Protein AF-A0A958XV64-F1 (afdb_monomer_lite)

Sequence (187 aa):
KWYELALGIVILLGIMLVIGHIDWSMQLGFWVGILGAFLAAIFTSLNKKIIDNKPPPPLVMSFVELSAGLAVTSLALPFVLIGAPETKIMPSGWDWLWVGTLAWVCTLLPYYLTLLAMRHITAFATNLTINLEPVYGVLLAALIFREDKDLDPGFYLGVLIILFAVFGHPLLKKYFGKNETAGNPVT

Secondary structure (DSSP, 8-state):
-HHHHHHHHHHHHHHHHHH----GGGHHHHHHHHHHHHHHHHHHHHHHHHHHHS---HHHHHHHHHHHHHHHHHHHHHHHHHH-TT---S--TTHHHHHHHIIIIIIIHHHHHHHHHTTTS-HHHHHHHHHHHHHHHHHHHHHHH--TTS--HHHHHHHHHHHHHHHHHHHHHHHHHHHHHSS----

Structure (mmCIF, N/CA/C/O backbone):
data_AF-A0A958XV64-F1
#
_entry.id   AF-A0A958XV64-F1
#
loop_
_atom_site.group_PDB
_atom_site.id
_atom_site.type_symbol
_atom_site.label_atom_id
_atom_site.label_alt_id
_atom_site.label_comp_id
_atom_site.label_asym_id
_atom_site.label_entity_id
_atom_site.label_seq_id
_atom_site.pdbx_PDB_ins_code
_atom_site.Cartn_x
_atom_site.Cartn_y
_atom_site.Cartn_z
_atom_site.occupancy
_atom_site.B_iso_or_equiv
_atom_site.auth_seq_id
_atom_site.auth_comp_id
_atom_site.auth_asym_id
_atom_site.auth_atom_id
_atom_site.pdbx_PDB_model_num
ATOM 1 N N . LYS A 1 1 ? -15.554 -19.613 8.664 1.00 66.25 1 LYS A N 1
ATOM 2 C CA . LYS A 1 1 ? -16.408 -20.810 8.411 1.00 66.25 1 LYS A CA 1
ATOM 3 C C . LYS A 1 1 ? -15.868 -21.577 7.199 1.00 66.25 1 LYS A C 1
ATOM 5 O O . LYS A 1 1 ? -15.281 -20.941 6.337 1.00 66.25 1 LYS A O 1
ATOM 10 N N . TRP A 1 2 ? -16.031 -22.906 7.105 1.00 75.00 2 TRP A N 1
ATOM 11 C CA . TRP A 1 2 ? -15.426 -23.730 6.028 1.00 75.00 2 TRP A CA 1
ATOM 12 C C . TRP A 1 2 ? -15.749 -23.243 4.601 1.00 75.00 2 TRP A C 1
ATOM 14 O O . TRP A 1 2 ? -14.889 -23.300 3.728 1.00 75.00 2 TRP A O 1
ATOM 24 N N . TYR A 1 3 ? -16.948 -22.696 4.370 1.00 76.88 3 TYR A N 1
ATOM 25 C CA . TYR A 1 3 ? -17.321 -22.150 3.060 1.00 76.88 3 TYR A CA 1
ATOM 26 C C . TYR A 1 3 ? -16.519 -20.895 2.665 1.00 76.88 3 TYR A C 1
ATOM 28 O O . TYR A 1 3 ? -16.302 -20.664 1.482 1.00 76.88 3 TYR A O 1
ATOM 36 N N . GLU A 1 4 ? -16.057 -20.093 3.630 1.00 76.00 4 GLU A N 1
ATOM 37 C CA . GLU A 1 4 ? -15.226 -18.903 3.374 1.00 76.00 4 GLU A CA 1
ATOM 38 C C . GLU A 1 4 ? -13.828 -19.330 2.918 1.00 76.00 4 GLU A C 1
ATOM 40 O O . GLU A 1 4 ? -13.271 -18.745 1.995 1.00 76.00 4 GLU A O 1
ATOM 45 N N . LEU A 1 5 ? -13.307 -20.413 3.507 1.00 79.38 5 LEU A N 1
ATOM 46 C CA . LEU A 1 5 ? -12.047 -21.028 3.095 1.00 79.38 5 LEU A CA 1
ATOM 47 C C . LEU A 1 5 ? -12.150 -21.608 1.676 1.00 79.38 5 LEU A C 1
ATOM 49 O O . LEU A 1 5 ? -11.279 -21.359 0.849 1.00 79.38 5 LEU A O 1
ATOM 53 N N . ALA A 1 6 ? -13.235 -22.331 1.374 1.00 82.69 6 ALA A N 1
ATOM 54 C CA . ALA A 1 6 ? -13.474 -22.883 0.041 1.00 82.69 6 ALA A CA 1
ATOM 55 C C . ALA A 1 6 ? -13.577 -21.783 -1.031 1.00 82.69 6 ALA A C 1
ATOM 57 O O . ALA A 1 6 ? -12.958 -21.894 -2.086 1.00 82.69 6 ALA A O 1
ATOM 58 N N . LEU A 1 7 ? -14.300 -20.694 -0.746 1.00 80.88 7 LEU A N 1
ATOM 59 C CA . LEU A 1 7 ? -14.387 -19.535 -1.640 1.00 80.88 7 LEU A CA 1
ATOM 60 C C . LEU A 1 7 ? -13.026 -18.862 -1.847 1.00 80.88 7 LEU A C 1
ATOM 62 O O . LEU A 1 7 ? -12.695 -18.518 -2.977 1.00 80.88 7 LEU A O 1
ATOM 66 N N . GLY A 1 8 ? -12.216 -18.732 -0.792 1.00 81.06 8 GLY A N 1
ATOM 67 C CA . GLY A 1 8 ? -10.851 -18.212 -0.898 1.00 81.06 8 GLY A CA 1
ATOM 68 C C . GLY A 1 8 ? -9.961 -19.048 -1.824 1.00 81.06 8 GLY A C 1
ATOM 69 O O . GLY A 1 8 ? -9.240 -18.489 -2.646 1.00 81.06 8 GLY A O 1
ATOM 70 N N . ILE A 1 9 ? -10.060 -20.381 -1.759 1.00 85.62 9 ILE A N 1
ATOM 71 C CA . ILE A 1 9 ? -9.333 -21.288 -2.665 1.00 85.62 9 ILE A CA 1
ATOM 72 C C . ILE A 1 9 ? -9.791 -21.094 -4.117 1.00 85.62 9 ILE A C 1
ATOM 74 O O . ILE A 1 9 ? -8.961 -21.018 -5.018 1.00 85.62 9 ILE A O 1
ATOM 78 N N . VAL A 1 10 ? -11.099 -20.967 -4.355 1.00 87.06 10 VAL A N 1
ATOM 79 C CA . VAL A 1 10 ? -11.643 -20.723 -5.702 1.00 87.06 10 VAL A CA 1
ATOM 80 C C . VAL A 1 10 ? -11.167 -19.380 -6.264 1.00 87.06 10 VAL A C 1
ATOM 82 O O . VAL A 1 10 ? -10.785 -19.309 -7.429 1.00 87.06 10 VAL A O 1
ATOM 85 N N . ILE A 1 11 ? -11.133 -18.328 -5.440 1.00 84.50 11 ILE A N 1
ATOM 86 C CA . ILE A 1 11 ? -10.601 -17.015 -5.837 1.00 84.50 11 ILE A CA 1
ATOM 87 C C . ILE A 1 11 ? -9.115 -17.124 -6.195 1.00 84.50 11 ILE A C 1
ATOM 89 O O . ILE A 1 11 ? -8.709 -16.603 -7.229 1.00 84.50 11 ILE A O 1
ATOM 93 N N . LEU A 1 12 ? -8.318 -17.844 -5.398 1.00 83.69 12 LEU A N 1
ATOM 94 C CA . LEU A 1 12 ? -6.903 -18.108 -5.687 1.00 83.69 12 LEU A CA 1
ATOM 95 C C . LEU A 1 12 ? -6.705 -18.803 -7.040 1.00 83.69 12 LEU A C 1
ATOM 97 O O . LEU A 1 12 ? -5.830 -18.403 -7.803 1.00 83.69 12 LEU A O 1
ATOM 101 N N . LEU A 1 13 ? -7.537 -19.797 -7.363 1.00 86.75 13 LEU A N 1
ATOM 102 C CA . LEU A 1 13 ? -7.513 -20.457 -8.673 1.00 86.75 13 LEU A CA 1
ATOM 103 C C . LEU A 1 13 ? -7.862 -19.485 -9.807 1.00 86.75 13 LEU A C 1
ATOM 105 O O . LEU A 1 13 ? -7.194 -19.481 -10.839 1.00 86.75 13 LEU A O 1
ATOM 109 N N . GLY A 1 14 ? -8.872 -18.634 -9.609 1.00 86.00 14 GLY A N 1
ATOM 110 C CA . GLY A 1 14 ? -9.233 -17.595 -10.573 1.00 86.00 14 GLY A CA 1
ATOM 111 C C . GLY A 1 14 ? -8.095 -16.599 -10.808 1.00 86.00 14 GLY A C 1
ATOM 112 O O . GLY A 1 14 ? -7.769 -16.300 -11.952 1.00 86.00 14 GLY A O 1
ATOM 113 N N . ILE A 1 15 ? -7.432 -16.147 -9.740 1.00 83.31 15 ILE A N 1
ATOM 114 C CA . ILE A 1 15 ? -6.269 -15.251 -9.816 1.00 83.31 15 ILE A CA 1
ATOM 115 C C . ILE A 1 15 ? -5.097 -15.932 -10.534 1.00 83.31 15 ILE A C 1
ATOM 117 O O . ILE A 1 15 ? -4.449 -15.299 -11.360 1.00 83.31 15 ILE A O 1
ATOM 121 N N . MET A 1 16 ? -4.842 -17.218 -10.275 1.00 82.94 16 MET A N 1
ATOM 122 C CA . MET A 1 16 ? -3.785 -17.970 -10.959 1.00 82.94 16 MET A CA 1
ATOM 123 C C . MET A 1 16 ? -4.022 -18.039 -12.474 1.00 82.94 16 MET A C 1
ATOM 125 O O . MET A 1 16 ? -3.082 -17.891 -13.245 1.00 82.94 16 MET A O 1
ATOM 129 N N . LEU A 1 17 ? -5.276 -18.195 -12.906 1.00 84.12 17 LEU A N 1
ATOM 130 C CA . LEU A 1 17 ? -5.641 -18.156 -14.325 1.00 84.12 17 LEU A CA 1
ATOM 131 C C . LEU A 1 17 ? -5.488 -16.760 -14.944 1.00 84.12 17 LEU A C 1
ATOM 133 O O . LEU A 1 17 ? -5.108 -16.657 -16.105 1.00 84.12 17 LEU A O 1
ATOM 137 N N . VAL A 1 18 ? -5.757 -15.697 -14.176 1.00 79.50 18 VAL A N 1
ATOM 138 C CA . VAL A 1 18 ? -5.576 -14.304 -14.624 1.00 79.50 18 VAL A CA 1
ATOM 139 C C . VAL A 1 18 ? -4.095 -13.938 -14.749 1.00 79.50 18 VAL A C 1
ATOM 141 O O . VAL A 1 18 ? -3.715 -13.301 -15.724 1.00 79.50 18 VAL A O 1
ATOM 144 N N . ILE A 1 19 ? -3.263 -14.329 -13.778 1.00 76.12 19 ILE A N 1
ATOM 145 C CA . ILE A 1 19 ? -1.814 -14.062 -13.789 1.00 76.12 19 ILE A CA 1
ATOM 146 C C . ILE A 1 19 ? -1.099 -14.956 -14.816 1.00 76.12 19 ILE A C 1
ATOM 148 O O . ILE A 1 19 ? -0.067 -14.574 -15.364 1.00 76.12 19 ILE A O 1
ATOM 152 N N . GLY A 1 20 ? -1.646 -16.140 -15.097 1.00 75.00 20 GLY A N 1
ATOM 153 C CA . GLY A 1 20 ? -1.080 -17.087 -16.046 1.00 75.00 20 GLY A CA 1
ATOM 154 C C . GLY A 1 20 ? 0.168 -17.779 -15.494 1.00 75.00 20 GLY A C 1
ATOM 155 O O . GLY A 1 20 ? 0.148 -18.371 -14.413 1.00 75.00 20 GLY A O 1
ATOM 156 N N . HIS A 1 21 ? 1.259 -17.749 -16.260 1.00 68.00 21 HIS A N 1
ATOM 157 C CA . HIS A 1 21 ? 2.490 -18.464 -15.927 1.00 68.00 21 HIS A CA 1
ATOM 158 C C . HIS A 1 21 ? 3.406 -17.599 -15.058 1.00 68.00 21 HIS A C 1
ATOM 160 O O . HIS A 1 21 ? 3.923 -16.578 -15.504 1.00 68.00 21 HIS A O 1
ATOM 166 N N . ILE A 1 22 ? 3.646 -18.038 -13.823 1.00 68.94 22 ILE A N 1
ATOM 167 C CA . ILE A 1 22 ? 4.671 -17.443 -12.963 1.00 68.94 22 ILE A CA 1
ATOM 168 C C . ILE A 1 22 ? 6.028 -17.959 -13.441 1.00 68.94 22 ILE A C 1
ATOM 170 O O . ILE A 1 22 ? 6.280 -19.165 -13.402 1.00 68.94 22 ILE A O 1
ATOM 174 N N . ASP A 1 23 ? 6.903 -17.054 -13.877 1.00 75.56 23 ASP A N 1
ATOM 175 C CA . ASP A 1 23 ? 8.289 -17.414 -14.155 1.00 75.56 23 ASP A CA 1
ATOM 176 C C . ASP A 1 23 ? 8.970 -17.838 -12.845 1.00 75.56 23 ASP A C 1
ATOM 178 O O . ASP A 1 23 ? 9.069 -17.074 -11.877 1.00 75.56 23 ASP A O 1
ATOM 182 N N . TRP A 1 24 ? 9.441 -19.084 -12.809 1.00 76.69 24 TRP A N 1
ATOM 183 C CA . TRP A 1 24 ? 10.127 -19.661 -11.657 1.00 76.69 24 TRP A CA 1
ATOM 184 C C . TRP A 1 24 ? 11.441 -18.944 -11.325 1.00 76.69 24 TRP A C 1
ATOM 186 O O . TRP A 1 24 ? 11.979 -19.157 -10.240 1.00 76.6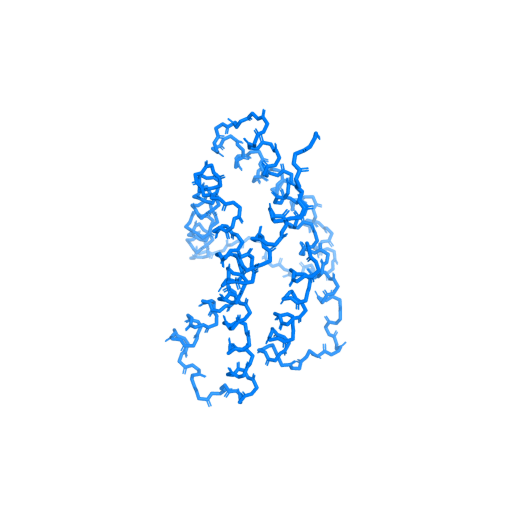9 24 TRP A O 1
ATOM 196 N N . SER A 1 25 ? 11.943 -18.070 -12.201 1.00 83.62 25 SER A N 1
ATOM 197 C CA . SER A 1 25 ? 13.058 -17.168 -11.899 1.00 83.62 25 SER A CA 1
ATOM 198 C C . SER A 1 25 ? 12.714 -16.109 -10.831 1.00 83.62 25 SER A C 1
ATOM 200 O O . SER A 1 25 ? 13.599 -15.663 -10.101 1.00 83.62 25 SER A O 1
ATOM 202 N N . MET A 1 26 ? 11.433 -15.751 -10.658 1.00 82.25 26 MET A N 1
ATOM 203 C CA . MET A 1 26 ? 10.971 -14.671 -9.766 1.00 82.25 26 MET A CA 1
ATOM 204 C C . MET A 1 26 ? 10.432 -15.158 -8.406 1.00 82.25 26 MET A C 1
ATOM 206 O O . MET A 1 26 ? 9.696 -14.438 -7.726 1.00 82.25 26 MET A O 1
ATOM 210 N N . GLN A 1 27 ? 10.812 -16.360 -7.958 1.00 84.00 27 GLN A N 1
ATOM 211 C CA . GLN A 1 27 ? 10.322 -16.973 -6.707 1.00 84.00 27 GLN A CA 1
ATOM 212 C C . GLN A 1 27 ? 10.475 -16.085 -5.463 1.00 84.00 27 GLN A C 1
ATOM 214 O O . GLN A 1 27 ? 9.619 -16.108 -4.579 1.00 84.00 27 GLN A O 1
ATOM 219 N N . LEU A 1 28 ? 11.540 -15.279 -5.385 1.00 87.94 28 LEU A N 1
ATOM 220 C CA . LEU A 1 28 ? 11.727 -14.342 -4.273 1.00 87.94 28 LEU A CA 1
ATOM 221 C C . LEU A 1 28 ? 10.597 -13.308 -4.201 1.00 87.94 28 LEU A C 1
ATOM 223 O O . LEU A 1 28 ? 10.092 -13.039 -3.114 1.00 87.94 28 LEU A O 1
ATOM 227 N N . GLY A 1 29 ? 10.152 -12.782 -5.345 1.00 87.38 29 GLY A N 1
ATOM 228 C CA . GLY A 1 29 ? 9.030 -11.845 -5.405 1.00 87.38 29 GLY A CA 1
ATOM 229 C C . GLY A 1 29 ? 7.728 -12.476 -4.912 1.00 87.38 29 GLY A C 1
ATOM 230 O O . GLY A 1 29 ? 6.985 -11.845 -4.164 1.00 87.38 29 GLY A O 1
ATOM 231 N N . PHE A 1 30 ? 7.494 -13.748 -5.246 1.00 85.19 30 PHE A N 1
ATOM 232 C CA . PHE A 1 30 ? 6.328 -14.497 -4.772 1.00 85.19 30 PHE A CA 1
ATOM 233 C C . PHE A 1 30 ? 6.305 -14.628 -3.241 1.00 85.19 30 PHE A C 1
ATOM 235 O O . PHE A 1 30 ? 5.300 -14.305 -2.606 1.00 85.19 30 PHE A O 1
ATOM 242 N N . TRP A 1 31 ? 7.423 -15.030 -2.627 1.00 88.56 31 TRP A N 1
ATOM 243 C CA . TRP A 1 31 ? 7.515 -15.151 -1.167 1.00 88.56 31 TRP A CA 1
ATOM 244 C C . TRP A 1 31 ? 7.372 -13.810 -0.449 1.00 88.56 31 TRP A C 1
ATOM 246 O O . TRP A 1 31 ? 6.665 -13.723 0.557 1.00 88.56 31 TRP A O 1
ATOM 256 N N . VAL A 1 32 ? 7.995 -12.757 -0.982 1.00 91.12 32 VAL A N 1
ATOM 257 C CA . VAL A 1 32 ? 7.844 -11.394 -0.456 1.00 91.12 32 VAL A CA 1
ATOM 258 C C . VAL A 1 32 ? 6.388 -10.930 -0.566 1.00 91.12 32 VAL A C 1
ATOM 260 O O . VAL A 1 32 ? 5.869 -10.343 0.380 1.00 91.12 32 VAL A O 1
ATOM 263 N N . GLY A 1 33 ? 5.698 -11.256 -1.662 1.00 90.00 33 GLY A N 1
ATOM 264 C CA . GLY A 1 33 ? 4.274 -10.974 -1.847 1.00 90.00 33 GLY A CA 1
ATOM 265 C C . GLY A 1 33 ? 3.383 -11.672 -0.815 1.00 90.00 33 GLY A C 1
ATOM 266 O O . GLY A 1 33 ? 2.538 -11.022 -0.201 1.00 90.00 33 GLY A O 1
ATOM 267 N N . ILE A 1 34 ? 3.607 -12.967 -0.555 1.00 89.75 34 ILE A N 1
ATOM 268 C CA . ILE A 1 34 ? 2.880 -13.713 0.491 1.00 89.75 34 ILE A CA 1
ATOM 269 C C . ILE A 1 34 ? 3.104 -13.080 1.866 1.00 89.75 34 ILE A C 1
ATOM 271 O O . ILE A 1 34 ? 2.147 -12.866 2.614 1.00 89.75 34 ILE A O 1
ATOM 275 N N . LEU A 1 35 ? 4.356 -12.760 2.201 1.00 94.25 35 LEU A N 1
ATOM 276 C CA . LEU A 1 35 ? 4.685 -12.113 3.469 1.00 94.25 35 LEU A CA 1
ATOM 277 C C . LEU A 1 35 ? 4.013 -10.736 3.583 1.00 94.25 35 LEU A C 1
ATOM 279 O O . LEU A 1 35 ? 3.468 -10.402 4.636 1.00 94.25 35 LEU A O 1
ATOM 283 N N . GLY A 1 36 ? 3.999 -9.964 2.494 1.00 93.19 36 GLY A N 1
ATOM 284 C CA . GLY A 1 36 ? 3.308 -8.680 2.403 1.00 93.19 36 GLY A CA 1
ATOM 285 C C . GLY A 1 36 ? 1.801 -8.807 2.632 1.00 93.19 36 GLY A C 1
ATOM 286 O O . GLY A 1 36 ? 1.248 -8.076 3.451 1.00 93.19 36 GLY A O 1
ATOM 287 N N . ALA A 1 37 ? 1.144 -9.777 1.990 1.00 88.00 37 ALA A N 1
ATOM 288 C CA . ALA A 1 37 ? -0.282 -10.045 2.183 1.00 88.00 37 ALA A CA 1
ATOM 289 C C . ALA A 1 37 ? -0.603 -10.454 3.631 1.00 88.00 37 ALA A C 1
ATOM 291 O O . ALA A 1 37 ? -1.591 -9.996 4.208 1.00 88.00 37 ALA A O 1
ATOM 292 N N . PHE A 1 38 ? 0.256 -11.267 4.252 1.00 90.19 38 PHE A N 1
ATOM 293 C CA . PHE A 1 38 ? 0.125 -11.650 5.658 1.00 90.19 38 PHE A CA 1
ATOM 294 C C . PHE A 1 38 ? 0.243 -10.444 6.604 1.00 90.19 38 PHE A C 1
ATOM 296 O O . PHE A 1 38 ? -0.610 -10.250 7.474 1.00 90.19 38 PHE A O 1
ATOM 303 N N . LEU A 1 39 ? 1.255 -9.593 6.405 1.00 91.50 39 LEU A N 1
ATOM 304 C CA . LEU A 1 39 ? 1.434 -8.356 7.171 1.00 91.50 39 LEU A CA 1
ATOM 305 C C . LEU A 1 39 ? 0.256 -7.391 6.975 1.00 91.50 39 LEU A C 1
ATOM 307 O O . LEU A 1 39 ? -0.241 -6.836 7.954 1.00 91.50 39 LEU A O 1
ATOM 311 N N . ALA A 1 40 ? -0.239 -7.238 5.744 1.00 86.69 40 ALA A N 1
ATOM 312 C CA . ALA A 1 40 ? -1.402 -6.409 5.430 1.00 86.69 40 ALA A CA 1
ATOM 313 C C . ALA A 1 40 ? -2.684 -6.918 6.113 1.00 86.69 40 ALA A C 1
ATOM 315 O O . ALA A 1 40 ? -3.476 -6.120 6.627 1.00 86.69 40 ALA A O 1
ATOM 316 N N . ALA A 1 41 ? -2.877 -8.240 6.182 1.00 85.25 41 ALA A N 1
ATOM 317 C CA . ALA A 1 41 ? -3.998 -8.851 6.892 1.00 85.25 41 ALA A CA 1
ATOM 318 C C . ALA A 1 41 ? -3.923 -8.600 8.408 1.00 85.25 41 ALA A C 1
ATOM 320 O O . ALA A 1 41 ? -4.924 -8.211 9.017 1.00 85.25 41 ALA A O 1
ATOM 321 N N . ILE A 1 42 ? -2.738 -8.753 9.016 1.00 88.56 42 ILE A N 1
ATOM 322 C CA . ILE A 1 42 ? -2.515 -8.412 10.431 1.00 88.56 42 ILE A CA 1
ATOM 323 C C . ILE A 1 42 ? -2.799 -6.930 10.669 1.00 88.56 42 ILE A C 1
ATOM 325 O O . ILE A 1 42 ? -3.560 -6.595 11.576 1.00 88.56 42 ILE A O 1
ATOM 329 N N . PHE A 1 43 ? -2.225 -6.053 9.847 1.00 87.12 43 PHE A N 1
ATOM 330 C CA . PHE A 1 43 ? -2.398 -4.608 9.944 1.00 87.12 43 PHE A CA 1
ATOM 331 C C . PHE A 1 43 ? -3.878 -4.214 9.900 1.00 87.12 43 PHE A C 1
ATOM 333 O O . PHE A 1 43 ? -4.379 -3.564 10.814 1.00 87.12 43 PHE A O 1
ATOM 340 N N . THR A 1 44 ? -4.617 -4.714 8.910 1.00 82.50 44 THR A N 1
ATOM 341 C CA . THR A 1 44 ? -6.058 -4.456 8.775 1.00 82.50 44 THR A CA 1
ATOM 342 C C . THR A 1 44 ? -6.844 -4.975 9.984 1.00 82.50 44 THR A C 1
ATOM 344 O O . THR A 1 44 ? -7.728 -4.284 10.496 1.00 82.50 44 THR A O 1
ATOM 347 N N . SER A 1 45 ? -6.508 -6.167 10.489 1.00 82.12 45 SER A N 1
ATOM 348 C CA . SER A 1 45 ? -7.156 -6.742 11.674 1.00 82.12 45 SER A CA 1
ATOM 349 C C . SER A 1 45 ? -6.889 -5.927 12.943 1.00 82.12 45 SER A C 1
ATOM 351 O O . SER A 1 45 ? -7.795 -5.761 13.764 1.00 82.12 45 SER A O 1
ATOM 353 N N . LEU A 1 46 ? -5.663 -5.433 13.131 1.00 85.94 46 LEU A N 1
ATOM 354 C CA . LEU A 1 46 ? -5.300 -4.588 14.268 1.00 85.94 46 LEU A CA 1
ATOM 355 C C . LEU A 1 46 ? -5.996 -3.229 14.177 1.00 85.94 46 LEU A C 1
ATOM 357 O O . LEU A 1 46 ? -6.601 -2.795 15.158 1.00 85.94 46 LEU A O 1
ATOM 361 N N . ASN A 1 47 ? -6.008 -2.617 12.993 1.00 84.69 47 ASN A N 1
ATOM 362 C CA . ASN A 1 47 ? -6.698 -1.355 12.746 1.00 84.69 47 ASN A CA 1
ATOM 363 C C . ASN A 1 47 ? -8.184 -1.470 13.062 1.00 84.69 47 ASN A C 1
ATOM 365 O O . ASN A 1 47 ? -8.729 -0.645 13.798 1.00 84.69 47 ASN A O 1
ATOM 369 N N . LYS A 1 48 ? -8.830 -2.546 12.601 1.00 79.88 48 LYS A N 1
ATOM 370 C CA . LYS A 1 48 ? -10.239 -2.795 12.905 1.00 79.88 48 LYS A CA 1
ATOM 371 C C . LYS A 1 48 ? -10.482 -2.937 14.411 1.00 79.88 48 LYS A C 1
ATOM 373 O O . LYS A 1 48 ? -11.397 -2.312 14.939 1.00 79.88 48 LYS A O 1
ATOM 378 N N . LYS A 1 49 ? -9.619 -3.669 15.128 1.00 83.12 49 LYS A N 1
ATOM 379 C CA . LYS A 1 49 ? -9.703 -3.825 16.591 1.00 83.12 49 LYS A CA 1
ATOM 380 C C . LYS A 1 49 ? -9.560 -2.494 17.341 1.00 83.12 49 LYS A C 1
ATOM 382 O O . LYS A 1 49 ? -10.246 -2.299 18.345 1.00 83.12 49 LYS A O 1
ATOM 387 N N . ILE A 1 50 ? -8.676 -1.600 16.891 1.00 83.50 50 ILE A N 1
ATOM 388 C CA . ILE A 1 50 ? -8.494 -0.267 17.489 1.00 83.50 50 ILE A CA 1
ATOM 389 C C . ILE A 1 50 ? -9.735 0.599 17.237 1.00 83.50 50 ILE A C 1
ATOM 391 O O . ILE A 1 50 ? -10.246 1.219 18.171 1.00 83.50 50 ILE A O 1
ATOM 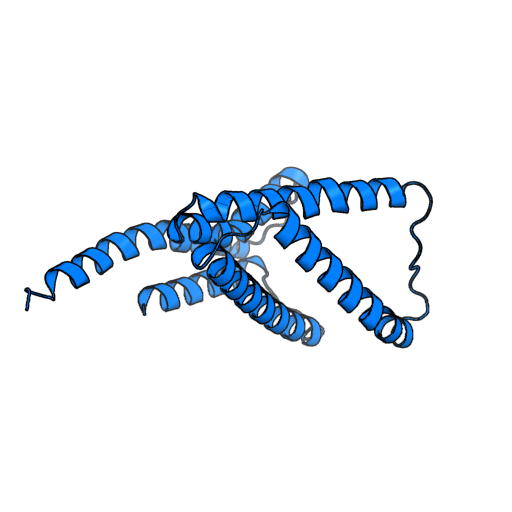395 N N . ILE A 1 51 ? -10.256 0.592 16.005 1.00 82.44 51 ILE A N 1
ATOM 396 C CA . ILE A 1 51 ? -11.472 1.326 15.630 1.00 82.44 51 ILE A CA 1
ATOM 397 C C . ILE A 1 51 ? -12.674 0.867 16.470 1.00 82.44 51 ILE A C 1
ATOM 399 O O . ILE A 1 51 ? -13.429 1.711 16.946 1.00 82.44 51 ILE A O 1
ATOM 403 N N . ASP A 1 52 ? -12.830 -0.439 16.698 1.00 80.38 52 ASP A N 1
ATOM 404 C CA . ASP A 1 52 ? -13.995 -0.990 17.401 1.00 80.38 52 ASP A CA 1
ATOM 405 C C . ASP A 1 52 ? -13.931 -0.802 18.935 1.00 80.38 52 ASP A C 1
ATOM 407 O O . ASP A 1 52 ? -14.971 -0.636 19.569 1.00 80.38 52 ASP A O 1
ATOM 411 N N . ASN A 1 53 ? -12.739 -0.795 19.554 1.00 77.69 53 ASN A N 1
ATOM 412 C CA . ASN A 1 53 ? -12.609 -0.704 21.020 1.00 77.69 53 ASN A CA 1
ATOM 413 C C . ASN A 1 53 ? -12.597 0.728 21.577 1.00 77.69 53 ASN A C 1
ATOM 415 O O . ASN A 1 53 ? -12.909 0.894 22.753 1.00 77.69 53 ASN A O 1
ATOM 419 N N . LYS A 1 54 ? -12.221 1.740 20.779 1.00 77.31 54 LYS A N 1
ATOM 420 C CA . LYS A 1 54 ? -12.299 3.189 21.081 1.00 77.31 54 LYS A CA 1
ATOM 421 C C . LYS A 1 54 ? -11.833 3.954 19.834 1.00 77.31 54 LYS A C 1
ATOM 423 O O . LYS A 1 54 ? -10.629 4.142 19.692 1.00 77.31 54 LYS A O 1
ATOM 428 N N . PRO A 1 55 ? -12.724 4.397 18.933 1.00 74.44 55 PRO A N 1
ATOM 429 C CA . PRO A 1 55 ? -12.309 4.932 17.638 1.00 74.44 55 PRO A CA 1
ATOM 430 C C . PRO A 1 55 ? -11.577 6.281 17.791 1.00 74.44 55 PRO A C 1
ATOM 432 O O . PRO A 1 55 ? -12.236 7.297 18.038 1.00 74.44 55 PRO A O 1
ATOM 435 N N . PRO A 1 56 ? -10.241 6.350 17.601 1.00 79.44 56 PRO A N 1
ATOM 436 C CA . PRO A 1 56 ? -9.538 7.631 17.553 1.00 79.44 56 PRO A CA 1
ATOM 437 C C . PRO A 1 56 ? -9.931 8.380 16.271 1.00 79.44 56 PRO A C 1
ATOM 439 O O . PRO A 1 56 ? -10.358 7.731 15.310 1.00 79.44 56 PRO A O 1
ATOM 442 N N . PRO A 1 57 ? -9.798 9.718 16.195 1.00 84.38 57 PRO A N 1
ATOM 443 C CA . PRO A 1 57 ? -10.051 10.459 14.958 1.00 84.38 57 PRO A CA 1
ATOM 444 C C . PRO A 1 57 ? -9.273 9.839 13.778 1.00 84.38 57 PRO A C 1
ATOM 446 O O . PRO A 1 57 ? -8.075 9.597 13.938 1.00 84.38 57 PRO A O 1
ATOM 449 N N . PRO A 1 58 ? -9.890 9.596 12.599 1.00 79.62 58 PRO A N 1
ATOM 450 C CA . PRO A 1 58 ? -9.234 8.866 11.505 1.00 79.62 58 PRO A CA 1
ATOM 451 C C . PRO A 1 58 ? -7.935 9.531 11.046 1.00 79.62 58 PRO A C 1
ATOM 453 O O . PRO A 1 58 ? -6.968 8.852 10.734 1.00 79.62 58 PRO A O 1
ATOM 456 N N . LEU A 1 59 ? -7.890 10.866 11.098 1.00 84.00 59 LEU A N 1
ATOM 457 C CA . LEU A 1 59 ? -6.711 11.656 10.751 1.00 84.00 59 LEU A CA 1
ATOM 458 C C . LEU A 1 59 ? -5.508 11.357 11.665 1.00 84.00 59 LEU A C 1
ATOM 460 O O . LEU A 1 59 ? -4.379 11.296 11.194 1.00 84.00 59 LEU A O 1
ATOM 464 N N . VAL A 1 60 ? -5.748 11.156 12.967 1.00 87.56 60 VAL A N 1
ATOM 465 C CA . VAL A 1 60 ? -4.688 10.845 13.941 1.00 87.56 60 VAL A CA 1
ATOM 466 C C . VAL A 1 60 ? -4.146 9.441 13.694 1.00 87.56 60 VAL A C 1
ATOM 468 O O . VAL A 1 60 ? -2.936 9.243 13.716 1.00 87.56 60 VAL A O 1
ATOM 471 N N . MET A 1 61 ? -5.035 8.486 13.408 1.00 86.25 61 MET A N 1
ATOM 472 C CA . MET A 1 61 ? -4.663 7.118 13.045 1.00 86.25 61 MET A CA 1
ATOM 473 C C . MET A 1 61 ? -3.795 7.110 11.778 1.00 86.25 61 MET A C 1
ATOM 475 O O . MET A 1 61 ? -2.647 6.675 11.849 1.00 86.25 61 MET A O 1
ATOM 479 N N . SER A 1 62 ? -4.259 7.742 10.690 1.00 86.69 62 SER A N 1
ATOM 480 C CA . SER A 1 62 ? -3.480 7.855 9.448 1.00 86.69 62 SER A CA 1
ATOM 481 C C . SER A 1 62 ? -2.131 8.532 9.644 1.00 86.69 62 SER A C 1
ATOM 483 O O . SER A 1 62 ? -1.141 8.102 9.062 1.00 86.69 62 SER A O 1
ATOM 485 N N . PHE A 1 63 ? -2.067 9.591 10.455 1.00 90.12 63 PHE A N 1
ATOM 486 C CA . PHE A 1 63 ? -0.809 10.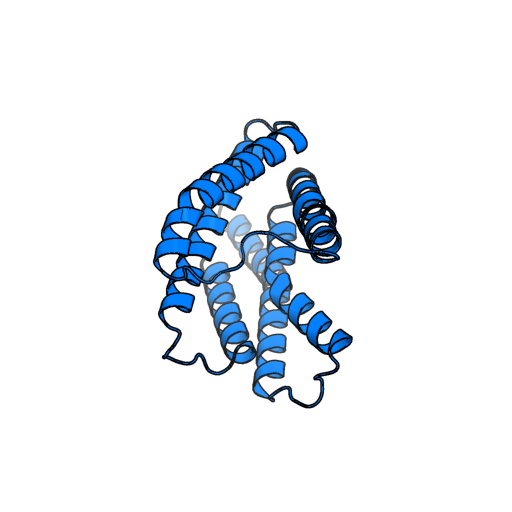284 10.720 1.00 90.12 63 PHE A CA 1
ATOM 487 C C . PHE A 1 63 ? 0.210 9.363 11.404 1.00 90.12 63 PHE A C 1
ATOM 489 O O . PHE A 1 63 ? 1.372 9.310 10.994 1.00 90.12 63 PHE A O 1
ATOM 496 N N . VAL A 1 64 ? -0.219 8.604 12.415 1.00 91.56 64 VAL A N 1
ATOM 497 C CA . VAL A 1 64 ? 0.653 7.661 13.132 1.00 91.56 64 VAL A CA 1
ATOM 498 C C . VAL A 1 64 ? 1.105 6.523 12.213 1.00 91.56 64 VAL A C 1
ATOM 500 O O . VAL A 1 64 ? 2.279 6.170 12.201 1.00 91.56 64 VAL A O 1
ATOM 503 N N . GLU A 1 65 ? 0.210 5.976 11.397 1.00 91.06 65 GLU A N 1
ATOM 504 C CA . GLU A 1 65 ? 0.524 4.852 10.507 1.00 91.06 65 GLU A CA 1
ATOM 505 C C . GLU A 1 65 ? 1.452 5.258 9.358 1.00 91.06 65 GLU A C 1
ATOM 507 O O . GLU A 1 65 ? 2.435 4.569 9.087 1.00 91.06 65 GLU A O 1
ATOM 512 N N . LEU A 1 66 ? 1.197 6.403 8.716 1.00 91.06 66 LEU A N 1
ATOM 513 C CA . LEU A 1 66 ? 2.046 6.910 7.636 1.00 91.06 66 LEU A CA 1
ATOM 514 C C . LEU A 1 66 ? 3.419 7.357 8.148 1.00 91.06 66 LEU A C 1
ATOM 516 O O . LEU A 1 66 ? 4.420 7.136 7.469 1.00 91.06 66 LEU A O 1
ATOM 520 N N . SER A 1 67 ? 3.499 7.937 9.351 1.00 93.12 67 SER A N 1
ATOM 521 C CA . SER A 1 67 ? 4.790 8.284 9.965 1.00 93.12 67 SER A CA 1
ATOM 522 C C . SER A 1 67 ? 5.5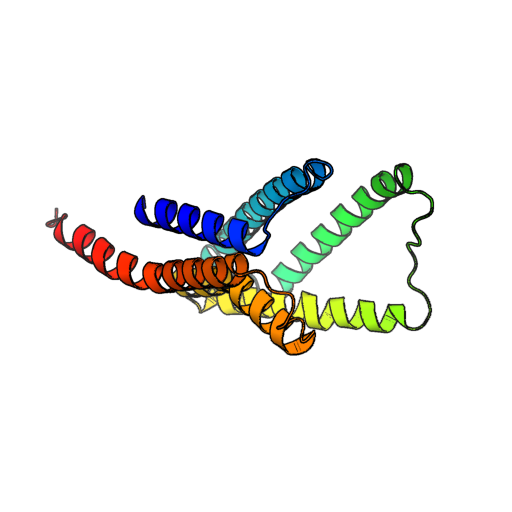88 7.046 10.378 1.00 93.12 67 SER A C 1
ATOM 524 O O . SER A 1 67 ? 6.800 7.010 10.165 1.00 93.12 67 SER A O 1
ATOM 526 N N . ALA A 1 68 ? 4.929 5.997 10.879 1.00 93.75 68 ALA A N 1
ATOM 527 C CA . ALA A 1 68 ? 5.572 4.708 11.113 1.00 93.75 68 ALA A CA 1
ATOM 528 C C . ALA A 1 68 ? 6.065 4.078 9.799 1.00 93.75 68 ALA A C 1
ATOM 530 O O . ALA A 1 68 ? 7.205 3.619 9.732 1.00 93.75 68 ALA A O 1
ATOM 531 N N . GLY A 1 69 ? 5.255 4.120 8.735 1.00 92.12 69 GLY A N 1
ATOM 532 C CA . GLY A 1 69 ? 5.654 3.672 7.400 1.00 92.12 69 GLY A CA 1
ATOM 533 C C . GLY A 1 69 ? 6.871 4.432 6.872 1.00 92.12 69 GLY A C 1
ATOM 534 O O . GLY A 1 69 ? 7.817 3.808 6.394 1.00 92.12 69 GLY A O 1
ATOM 535 N N . LEU A 1 70 ? 6.906 5.759 7.034 1.00 93.25 70 LEU A N 1
ATOM 536 C CA . LEU A 1 70 ? 8.065 6.590 6.694 1.00 93.25 70 LEU A CA 1
ATOM 537 C C . LEU A 1 70 ? 9.309 6.189 7.499 1.00 93.25 70 LEU A C 1
ATOM 539 O O . LEU A 1 70 ? 10.391 6.068 6.935 1.00 93.25 70 LEU A O 1
ATOM 543 N N . ALA A 1 71 ? 9.169 5.956 8.804 1.00 95.56 71 ALA A N 1
ATOM 544 C CA . ALA A 1 71 ? 10.289 5.560 9.653 1.00 95.56 71 ALA A CA 1
ATOM 545 C C . ALA A 1 71 ? 10.862 4.192 9.246 1.00 95.56 71 ALA A C 1
ATOM 547 O O . ALA A 1 71 ? 12.074 4.051 9.090 1.00 95.56 71 ALA A O 1
ATOM 548 N N . VAL A 1 72 ? 9.995 3.198 9.024 1.00 94.69 72 VAL A N 1
ATOM 549 C CA . VAL A 1 72 ? 10.400 1.842 8.620 1.00 94.69 72 VAL A CA 1
ATOM 550 C C . VAL A 1 72 ? 11.039 1.848 7.232 1.00 94.69 72 VAL A C 1
ATOM 552 O O . VAL A 1 72 ? 12.096 1.251 7.045 1.00 94.69 72 VAL A O 1
ATOM 555 N N . THR A 1 73 ? 10.438 2.542 6.263 1.00 90.88 73 THR A N 1
ATOM 556 C CA . THR A 1 73 ? 10.979 2.625 4.895 1.00 90.88 73 THR A CA 1
ATOM 557 C C . THR A 1 73 ? 12.297 3.394 4.847 1.00 90.88 73 THR A C 1
ATOM 559 O O . THR A 1 73 ? 13.225 2.953 4.176 1.00 90.88 73 THR A O 1
ATOM 562 N N . SER A 1 74 ? 12.430 4.480 5.615 1.00 92.44 74 SER A N 1
ATOM 563 C CA . SER A 1 74 ? 13.686 5.228 5.751 1.00 92.44 74 SER A CA 1
ATOM 564 C C . SER A 1 74 ? 14.803 4.370 6.355 1.00 92.44 74 SER A C 1
ATOM 566 O O . SER A 1 74 ? 15.933 4.391 5.872 1.00 92.44 74 SER A O 1
ATOM 568 N N . LEU A 1 75 ? 14.482 3.541 7.356 1.00 94.31 75 LEU A N 1
ATOM 569 C CA . LEU A 1 75 ? 15.438 2.600 7.944 1.00 94.31 75 LEU A CA 1
ATOM 570 C C . LEU A 1 75 ? 15.806 1.455 6.985 1.00 94.31 75 LEU A C 1
ATOM 572 O O . LEU A 1 75 ? 16.939 0.981 7.009 1.00 94.31 75 LEU A O 1
ATOM 576 N N . ALA A 1 76 ? 14.871 1.013 6.142 1.00 91.38 76 ALA A N 1
ATOM 577 C CA . ALA A 1 76 ? 15.092 -0.046 5.158 1.00 91.38 76 ALA A CA 1
ATOM 578 C C . ALA A 1 76 ? 15.900 0.426 3.934 1.00 91.38 76 ALA A C 1
ATOM 580 O O . ALA A 1 76 ? 16.653 -0.358 3.355 1.00 91.38 76 ALA A O 1
ATOM 581 N N . LEU A 1 77 ? 15.777 1.702 3.555 1.00 89.69 77 LEU A N 1
ATOM 582 C CA . LEU A 1 77 ? 16.430 2.300 2.390 1.00 89.69 77 LEU A CA 1
ATOM 583 C C . LEU A 1 77 ? 17.944 2.016 2.284 1.00 89.69 77 LEU A C 1
ATOM 585 O O . LEU A 1 77 ? 18.362 1.556 1.222 1.00 89.69 77 LEU A O 1
ATOM 589 N N . PRO A 1 78 ? 18.785 2.211 3.324 1.00 88.69 78 PRO A N 1
ATOM 590 C CA . PRO A 1 78 ? 20.219 1.927 3.218 1.00 88.69 78 PRO A CA 1
ATOM 591 C C . PRO A 1 78 ? 20.521 0.467 2.859 1.00 88.69 78 PRO A C 1
ATOM 593 O O . PRO A 1 78 ? 21.455 0.215 2.105 1.00 88.69 78 PRO A O 1
ATOM 596 N N . PHE A 1 79 ? 19.719 -0.494 3.327 1.00 89.94 79 PHE A N 1
ATOM 597 C CA . PHE A 1 79 ? 19.909 -1.908 2.988 1.00 89.94 79 PHE A CA 1
ATOM 598 C C . PHE A 1 79 ? 19.624 -2.188 1.510 1.00 89.94 79 PHE A C 1
ATOM 600 O O . PHE A 1 79 ? 20.317 -2.992 0.890 1.00 89.94 79 PHE A O 1
ATOM 607 N N . VAL A 1 80 ? 18.643 -1.493 0.931 1.00 86.88 80 VAL A N 1
ATOM 608 C CA . VAL A 1 80 ? 18.325 -1.594 -0.500 1.00 86.88 80 VAL A CA 1
ATOM 609 C C . VAL A 1 80 ? 19.456 -1.011 -1.349 1.00 86.88 80 VAL A C 1
ATOM 611 O O . VAL A 1 80 ? 19.863 -1.626 -2.333 1.00 86.88 80 VAL A O 1
ATOM 614 N N . LEU A 1 81 ? 20.021 0.127 -0.938 1.00 88.19 81 LEU A N 1
ATOM 615 C CA . LEU A 1 81 ? 21.107 0.795 -1.666 1.00 88.19 81 LEU A CA 1
ATOM 616 C C . LEU A 1 81 ? 22.409 -0.013 -1.691 1.00 88.19 81 LEU A C 1
ATOM 618 O O . LEU A 1 81 ? 23.178 0.119 -2.637 1.00 88.19 81 LEU A O 1
ATOM 622 N N . ILE A 1 82 ? 22.649 -0.883 -0.703 1.00 89.44 82 ILE A N 1
ATOM 623 C CA . ILE A 1 82 ? 23.782 -1.824 -0.740 1.00 89.44 82 ILE A CA 1
ATOM 624 C C . ILE A 1 82 ? 23.625 -2.815 -1.904 1.00 89.44 82 ILE A C 1
ATOM 626 O O . ILE A 1 82 ? 24.605 -3.143 -2.568 1.00 89.44 82 ILE A O 1
ATOM 630 N N . GLY A 1 83 ? 22.404 -3.296 -2.154 1.00 85.81 83 GLY A N 1
ATOM 631 C CA . GLY A 1 83 ? 22.115 -4.244 -3.234 1.00 85.81 83 GLY A CA 1
ATOM 632 C C . GLY A 1 83 ? 21.971 -3.598 -4.615 1.00 85.81 83 GLY A C 1
ATOM 633 O O . GLY A 1 83 ? 22.162 -4.275 -5.622 1.00 85.81 83 GLY A O 1
ATOM 634 N N . ALA A 1 84 ? 21.643 -2.304 -4.672 1.00 86.81 84 ALA A N 1
ATOM 635 C CA . ALA A 1 84 ? 21.433 -1.564 -5.913 1.00 86.81 84 ALA A CA 1
ATOM 636 C C . ALA A 1 84 ? 21.944 -0.108 -5.793 1.00 86.81 84 ALA A C 1
ATOM 638 O O . ALA A 1 84 ? 21.148 0.824 -5.691 1.00 86.81 84 ALA A O 1
ATOM 639 N N . PRO A 1 85 ? 23.270 0.118 -5.811 1.00 79.81 85 PRO A N 1
ATOM 640 C CA . PRO A 1 85 ? 23.863 1.432 -5.533 1.00 79.81 85 PRO A CA 1
ATOM 641 C C . PRO A 1 85 ? 23.566 2.490 -6.606 1.00 79.81 85 PRO A C 1
ATOM 643 O O . PRO A 1 85 ? 23.570 3.683 -6.318 1.00 79.81 85 PRO A O 1
ATOM 646 N N . GLU A 1 86 ? 23.255 2.061 -7.830 1.00 82.50 86 GLU A N 1
ATOM 647 C CA . GLU A 1 86 ? 22.965 2.942 -8.970 1.00 82.50 86 GLU A CA 1
ATOM 648 C C . GLU A 1 86 ? 21.532 3.515 -8.950 1.00 82.50 86 GLU A C 1
ATOM 650 O O . GLU A 1 86 ? 21.140 4.272 -9.844 1.00 82.50 86 GLU A O 1
ATOM 655 N N . THR A 1 87 ? 20.698 3.144 -7.968 1.00 83.38 87 THR A N 1
ATOM 656 C CA . THR A 1 87 ? 19.302 3.600 -7.924 1.00 83.38 87 THR A CA 1
ATOM 657 C C . THR A 1 87 ? 19.221 5.097 -7.642 1.00 83.38 87 THR A C 1
ATOM 659 O O . THR A 1 87 ? 19.675 5.579 -6.603 1.00 83.38 87 THR A O 1
ATOM 662 N N . LYS A 1 88 ? 18.582 5.846 -8.546 1.00 80.50 88 LYS A N 1
ATOM 663 C CA . LYS A 1 88 ? 18.289 7.268 -8.340 1.00 80.50 88 LYS A CA 1
ATOM 664 C C . LYS A 1 88 ? 17.183 7.431 -7.299 1.00 80.50 88 LYS A C 1
ATOM 666 O O . LYS A 1 88 ? 16.027 7.131 -7.570 1.00 80.50 88 LYS A O 1
ATOM 671 N N . ILE A 1 89 ? 17.547 7.931 -6.121 1.00 82.50 89 ILE A N 1
ATOM 672 C CA . ILE A 1 89 ? 16.614 8.146 -5.000 1.00 82.50 89 ILE A CA 1
ATOM 673 C C . ILE A 1 89 ? 15.845 9.462 -5.155 1.00 82.50 89 ILE A C 1
ATOM 675 O O . ILE A 1 89 ? 14.685 9.561 -4.769 1.00 82.50 89 ILE A O 1
ATOM 679 N N . MET A 1 90 ? 16.502 10.493 -5.690 1.00 85.50 90 MET A N 1
ATOM 680 C CA . MET A 1 90 ? 15.958 11.847 -5.737 1.00 85.50 90 MET A CA 1
ATOM 681 C C . MET A 1 90 ? 15.097 12.033 -6.997 1.00 85.50 90 MET A C 1
ATOM 683 O O . MET A 1 90 ? 15.644 11.933 -8.101 1.00 85.50 90 MET A O 1
ATOM 687 N N . PRO A 1 91 ? 13.792 12.343 -6.868 1.00 87.69 91 PRO A N 1
ATOM 688 C CA . PRO A 1 91 ? 12.961 12.709 -8.010 1.00 87.69 91 PRO A CA 1
ATOM 689 C C . PRO A 1 91 ? 13.506 13.969 -8.691 1.00 87.69 91 PRO A C 1
ATOM 691 O O . PRO A 1 91 ? 14.026 14.873 -8.024 1.00 87.69 91 PRO A O 1
ATOM 694 N N . SER A 1 92 ? 13.366 14.064 -10.013 1.00 90.81 92 SER A N 1
ATOM 695 C CA . SER A 1 92 ? 13.868 15.208 -10.780 1.00 90.81 92 SER A CA 1
ATOM 696 C C . SER A 1 92 ? 12.807 15.786 -11.716 1.00 90.81 92 SER A C 1
ATOM 698 O O . SER A 1 92 ? 12.004 15.064 -12.296 1.00 90.81 92 SER A O 1
ATOM 700 N N . GLY A 1 93 ? 12.777 17.115 -11.865 1.00 92.94 93 GLY A N 1
ATOM 701 C CA . GLY A 1 93 ? 11.841 17.782 -12.775 1.00 92.94 93 GLY A CA 1
ATOM 702 C C . GLY A 1 93 ? 10.371 17.482 -12.450 1.00 92.94 93 GLY A C 1
ATOM 703 O O . GLY A 1 93 ? 9.908 17.761 -11.344 1.00 92.94 93 GLY A O 1
ATOM 704 N N . TRP A 1 94 ? 9.647 16.919 -13.422 1.00 94.25 94 TRP A N 1
ATOM 705 C CA . TRP A 1 94 ? 8.216 16.607 -13.316 1.00 94.25 94 TRP A CA 1
ATOM 706 C C . TRP A 1 94 ? 7.893 15.432 -12.386 1.00 94.25 94 TRP A C 1
ATOM 708 O O . TRP A 1 94 ? 6.740 15.299 -11.974 1.00 94.25 94 TRP A O 1
ATOM 718 N N . ASP A 1 95 ? 8.882 14.622 -11.996 1.00 91.75 95 ASP A N 1
ATOM 719 C CA . ASP A 1 95 ? 8.675 13.496 -11.078 1.00 91.75 95 ASP A CA 1
ATOM 720 C C . ASP A 1 95 ? 8.088 13.961 -9.739 1.00 91.75 95 ASP A C 1
ATOM 722 O O . ASP A 1 95 ? 7.267 13.267 -9.146 1.00 91.75 95 ASP A O 1
ATOM 726 N N . TRP A 1 96 ? 8.435 15.172 -9.288 1.00 93.38 96 TRP A N 1
ATOM 727 C CA . TRP A 1 96 ? 7.873 15.766 -8.072 1.00 93.38 96 TRP A CA 1
ATOM 728 C C . TRP A 1 96 ? 6.356 15.933 -8.136 1.00 93.38 96 TRP A C 1
ATOM 730 O O . TRP A 1 96 ? 5.669 15.696 -7.141 1.00 93.38 96 TRP A O 1
ATOM 740 N N . LEU A 1 97 ? 5.822 16.305 -9.301 1.00 95.00 97 LEU A N 1
ATOM 741 C CA . LEU A 1 97 ? 4.381 16.439 -9.488 1.00 95.00 97 LEU A CA 1
ATOM 742 C C . LEU A 1 97 ? 3.703 15.069 -9.468 1.00 95.00 97 LEU A C 1
ATOM 744 O O . LEU A 1 97 ? 2.678 14.906 -8.803 1.00 95.00 97 LEU A O 1
ATOM 748 N N . TRP A 1 98 ? 4.278 14.077 -10.152 1.00 92.81 98 TRP A N 1
ATOM 749 C CA . TRP A 1 98 ? 3.737 12.717 -10.187 1.00 92.81 98 TRP A CA 1
ATOM 750 C C . TRP A 1 98 ? 3.774 12.045 -8.813 1.00 92.81 98 TRP A C 1
ATOM 752 O O . TRP A 1 98 ? 2.756 11.516 -8.369 1.00 92.81 98 TRP A O 1
ATOM 762 N N . VAL A 1 99 ? 4.896 12.137 -8.094 1.00 92.12 99 VAL A N 1
ATOM 763 C CA . VAL A 1 99 ? 5.034 11.623 -6.722 1.00 92.12 99 VAL A CA 1
ATOM 764 C C . VAL A 1 99 ? 4.071 12.340 -5.777 1.00 92.12 99 VAL A C 1
ATOM 766 O O . VAL A 1 99 ? 3.382 11.683 -4.998 1.00 92.12 99 VAL A O 1
ATOM 769 N N . GLY A 1 100 ? 3.956 13.669 -5.872 1.00 93.94 100 GLY A N 1
ATOM 770 C CA . GLY A 1 100 ? 2.994 14.439 -5.081 1.00 93.94 100 GLY A CA 1
ATOM 771 C C . GLY A 1 100 ? 1.547 14.011 -5.341 1.00 93.94 100 GLY A C 1
ATOM 772 O O . GLY A 1 100 ? 0.779 13.807 -4.400 1.00 93.94 100 GLY A O 1
ATOM 773 N N . THR A 1 101 ? 1.190 13.798 -6.609 1.00 95.44 101 THR A N 1
ATOM 774 C CA . THR A 1 101 ? -0.141 13.320 -7.010 1.00 95.44 101 THR A CA 1
ATOM 775 C C . THR A 1 101 ? -0.411 11.919 -6.465 1.00 95.44 101 THR A C 1
ATOM 777 O O . THR A 1 101 ? -1.446 11.701 -5.841 1.00 95.44 101 THR A O 1
ATOM 780 N N . LEU A 1 102 ? 0.528 10.981 -6.617 1.00 92.25 102 LEU A N 1
ATOM 781 C CA . LEU A 1 102 ? 0.395 9.621 -6.088 1.00 92.25 102 LEU A CA 1
ATOM 782 C C . LEU A 1 102 ? 0.276 9.601 -4.556 1.00 92.25 102 LEU A C 1
ATOM 784 O O . LEU A 1 102 ? -0.548 8.867 -4.008 1.00 92.25 102 LEU A O 1
ATOM 788 N N . ALA A 1 103 ? 1.045 10.435 -3.855 1.00 92.19 103 ALA A N 1
ATOM 789 C CA . ALA A 1 103 ? 1.005 10.515 -2.398 1.00 92.19 103 ALA A CA 1
ATOM 790 C C . ALA A 1 103 ? -0.339 11.057 -1.882 1.00 92.19 103 ALA A C 1
ATOM 792 O O . ALA A 1 103 ? -0.940 10.477 -0.979 1.00 92.19 103 ALA A O 1
ATOM 793 N N . TRP A 1 104 ? -0.850 12.144 -2.464 1.00 92.19 104 TRP A N 1
ATOM 794 C CA . TRP A 1 104 ? -2.091 12.766 -1.993 1.00 92.19 104 TRP A CA 1
ATOM 795 C C . TRP A 1 104 ? -3.347 12.073 -2.522 1.00 92.19 104 TRP A C 1
ATOM 797 O O . TRP A 1 104 ? -4.230 11.712 -1.742 1.00 92.19 104 TRP A O 1
ATOM 807 N N . VAL A 1 105 ? -3.426 11.881 -3.839 1.00 93.69 105 VAL A N 1
ATOM 808 C CA . VAL A 1 105 ? -4.632 11.400 -4.527 1.00 93.69 105 VAL A CA 1
ATOM 809 C C . VAL A 1 105 ? -4.737 9.883 -4.469 1.00 93.69 105 VAL A C 1
ATOM 811 O O . VAL A 1 105 ? -5.827 9.371 -4.239 1.00 93.69 105 VAL A O 1
ATOM 814 N N . CYS A 1 106 ? -3.628 9.163 -4.648 1.00 90.50 106 CYS A N 1
ATOM 815 C CA . CYS A 1 106 ? -3.657 7.700 -4.731 1.00 90.50 106 CYS A CA 1
ATOM 816 C C . CYS A 1 106 ? -3.343 6.997 -3.402 1.00 90.50 106 CYS A C 1
ATOM 818 O O . CYS A 1 106 ? -3.626 5.810 -3.284 1.00 90.50 106 CYS A O 1
ATOM 820 N N . THR A 1 107 ? -2.807 7.703 -2.398 1.00 90.12 107 THR A N 1
ATOM 821 C CA . THR A 1 107 ? -2.445 7.100 -1.101 1.00 90.12 107 THR A CA 1
ATOM 822 C C . THR A 1 107 ? -3.247 7.702 0.049 1.00 90.12 107 THR A C 1
ATOM 824 O O . THR A 1 107 ? -4.080 7.017 0.640 1.00 90.12 107 THR A O 1
ATOM 827 N N . LEU A 1 108 ? -3.056 8.989 0.360 1.00 90.25 108 LEU A N 1
ATOM 828 C CA . LEU A 1 108 ? -3.647 9.602 1.553 1.00 90.25 108 LEU A CA 1
ATOM 829 C C . LEU A 1 108 ? -5.179 9.649 1.498 1.00 90.25 108 LEU A C 1
ATOM 831 O O . LEU A 1 108 ? -5.839 9.270 2.466 1.00 90.25 108 LEU A O 1
ATOM 835 N N . LEU A 1 109 ? -5.750 10.102 0.377 1.00 89.88 109 LEU A N 1
ATOM 836 C CA . LEU A 1 109 ? -7.199 10.240 0.230 1.00 89.88 109 LEU A CA 1
ATOM 837 C C . LEU A 1 109 ? -7.930 8.882 0.292 1.00 89.88 109 LEU A C 1
ATOM 839 O O . LEU A 1 109 ? -8.846 8.762 1.112 1.00 89.88 109 LEU A O 1
ATOM 843 N N . PRO A 1 110 ? -7.545 7.842 -0.481 1.00 88.31 110 PRO A N 1
ATOM 844 C CA . PRO A 1 110 ? -8.181 6.528 -0.406 1.00 88.31 110 PRO A CA 1
ATOM 845 C C . PRO A 1 110 ? -8.011 5.885 0.967 1.00 88.31 110 PRO A C 1
ATOM 847 O O . PRO A 1 110 ? -8.959 5.299 1.491 1.00 88.31 110 PRO A O 1
ATOM 850 N N . TYR A 1 111 ? -6.838 6.042 1.588 1.00 85.69 111 TYR A N 1
ATOM 851 C CA . TYR A 1 111 ? -6.575 5.498 2.916 1.00 85.69 111 TYR A CA 1
ATOM 852 C C . TYR A 1 111 ? -7.474 6.128 3.986 1.00 85.69 111 TYR A C 1
ATOM 854 O O . TYR A 1 111 ? -8.163 5.420 4.726 1.00 85.69 111 TYR A O 1
ATOM 862 N N . TYR A 1 112 ? -7.550 7.462 4.010 1.00 86.31 112 TYR A N 1
ATOM 863 C CA . TYR A 1 112 ? -8.440 8.199 4.905 1.00 86.31 112 TYR A CA 1
ATOM 864 C C . TYR A 1 112 ? -9.909 7.804 4.703 1.00 86.31 112 TYR A C 1
ATOM 866 O O . TYR A 1 112 ? -10.623 7.531 5.673 1.00 86.31 112 TYR A O 1
ATOM 874 N N . LEU A 1 113 ? -10.359 7.727 3.446 1.00 86.56 113 LEU A N 1
ATOM 875 C CA . LEU A 1 113 ? -11.730 7.343 3.124 1.00 86.56 113 LEU A CA 1
ATOM 876 C C . LEU A 1 113 ? -12.028 5.904 3.561 1.00 86.56 113 LEU A C 1
ATOM 878 O O . LEU A 1 113 ? -13.111 5.640 4.077 1.00 86.56 113 LEU A O 1
ATOM 882 N N . THR A 1 114 ? -11.060 4.995 3.434 1.00 82.38 114 THR A N 1
ATOM 883 C CA . THR A 1 114 ? -11.186 3.603 3.888 1.00 82.38 114 THR A CA 1
ATOM 884 C C . THR A 1 114 ? -11.338 3.528 5.410 1.00 82.38 114 THR A C 1
ATOM 886 O O . THR A 1 114 ? -12.229 2.832 5.899 1.00 82.38 114 THR A O 1
ATOM 889 N N . LEU A 1 115 ? -10.548 4.287 6.181 1.00 79.81 115 LEU A N 1
ATOM 890 C CA . LEU A 1 115 ? -10.696 4.368 7.644 1.00 79.81 115 LEU A CA 1
ATOM 891 C C . LEU A 1 115 ? -12.047 4.958 8.065 1.00 79.81 115 LEU A C 1
ATOM 893 O O . LEU A 1 115 ? -12.665 4.478 9.018 1.00 79.81 115 LEU A O 1
ATOM 897 N N . LEU A 1 116 ? -12.532 5.977 7.351 1.00 81.94 116 LEU A N 1
ATOM 898 C CA . LEU A 1 116 ? -13.853 6.554 7.593 1.00 81.94 116 LEU A CA 1
ATOM 899 C C . LEU A 1 116 ? -14.966 5.547 7.267 1.00 81.94 116 LEU A C 1
ATOM 901 O O . LEU A 1 116 ? -15.889 5.358 8.058 1.00 81.94 116 LEU A O 1
ATOM 905 N N . ALA A 1 117 ? -14.852 4.856 6.135 1.00 80.19 117 ALA A N 1
ATOM 906 C CA . ALA A 1 117 ? -15.788 3.835 5.691 1.00 80.19 117 ALA A CA 1
ATOM 907 C C . ALA A 1 117 ? -15.856 2.655 6.673 1.00 80.19 117 ALA A C 1
ATOM 909 O O . ALA A 1 117 ? -16.946 2.196 7.002 1.00 80.19 117 ALA A O 1
ATOM 910 N N . MET A 1 118 ? -14.726 2.215 7.235 1.00 73.50 118 MET A N 1
ATOM 911 C CA . MET A 1 118 ? -14.675 1.139 8.237 1.00 73.50 118 MET A CA 1
ATOM 912 C C . MET A 1 118 ? -15.480 1.421 9.520 1.00 73.50 118 MET A C 1
ATOM 914 O O . MET A 1 118 ? -15.775 0.480 10.267 1.00 73.50 118 MET A O 1
ATOM 918 N N . ARG A 1 119 ? -15.850 2.685 9.777 1.00 71.19 119 ARG A N 1
ATOM 919 C CA . ARG A 1 119 ? -16.736 3.081 10.887 1.00 71.19 119 ARG A CA 1
ATOM 920 C C . ARG A 1 119 ? -18.223 2.888 10.588 1.00 71.19 119 ARG A C 1
ATOM 922 O O . ARG A 1 119 ? -19.008 2.759 11.521 1.00 71.19 119 ARG A O 1
ATOM 929 N N . HIS A 1 120 ? -18.616 2.886 9.315 1.00 71.50 120 HIS A N 1
ATOM 930 C CA . HIS A 1 120 ? -20.023 2.887 8.891 1.00 71.50 120 HIS A CA 1
ATOM 931 C C . HIS A 1 120 ? -20.406 1.681 8.029 1.00 71.50 120 HIS A C 1
ATOM 933 O O . HIS A 1 120 ? -21.588 1.385 7.863 1.00 71.50 120 HIS A O 1
ATOM 939 N N . ILE A 1 121 ? -19.422 0.971 7.485 1.00 72.44 121 ILE A N 1
ATOM 940 C CA . ILE A 1 121 ? -19.623 -0.189 6.630 1.00 72.44 121 ILE A CA 1
ATOM 941 C C . ILE A 1 121 ? -19.460 -1.460 7.466 1.00 72.44 121 ILE A C 1
ATOM 943 O O . ILE A 1 121 ? -18.538 -1.604 8.270 1.00 72.44 121 ILE A O 1
ATOM 947 N N . THR A 1 122 ? -20.384 -2.404 7.282 1.00 67.00 122 THR A N 1
ATOM 948 C CA . THR A 1 122 ? -20.292 -3.718 7.924 1.00 67.00 122 THR A CA 1
ATOM 949 C C . THR A 1 122 ? -19.083 -4.488 7.389 1.00 67.00 122 THR A C 1
ATOM 951 O O . THR A 1 122 ? -18.739 -4.378 6.213 1.00 67.00 122 THR A O 1
ATOM 954 N N . ALA A 1 123 ? -18.500 -5.368 8.208 1.00 61.94 123 ALA A N 1
ATOM 955 C CA . ALA A 1 123 ? -17.394 -6.242 7.792 1.00 61.94 123 ALA A CA 1
ATOM 956 C C . ALA A 1 123 ? -17.692 -7.041 6.505 1.00 61.94 123 ALA A C 1
ATOM 958 O O . ALA A 1 123 ? -16.785 -7.475 5.801 1.00 61.94 123 ALA A O 1
ATOM 959 N N . PHE A 1 124 ? -18.972 -7.238 6.184 1.00 61.78 124 PHE A N 1
ATOM 960 C CA . PHE A 1 124 ? -19.408 -7.891 4.962 1.00 61.78 124 PHE A CA 1
ATOM 961 C C . PHE A 1 124 ? -19.174 -7.046 3.700 1.00 61.78 124 PHE A C 1
ATOM 963 O O . PHE A 1 124 ? -18.606 -7.551 2.736 1.00 61.78 124 PHE A O 1
ATOM 970 N N . ALA A 1 125 ? -19.571 -5.774 3.707 1.00 67.12 125 ALA A N 1
ATOM 971 C CA . ALA A 1 125 ? -19.381 -4.900 2.553 1.00 67.12 125 ALA A CA 1
ATOM 972 C C . ALA A 1 125 ? -17.899 -4.533 2.359 1.00 67.12 125 ALA A C 1
ATOM 974 O O . ALA A 1 125 ? -17.437 -4.497 1.225 1.00 67.12 125 ALA A O 1
ATOM 975 N N . THR A 1 126 ? -17.120 -4.402 3.441 1.00 67.06 126 THR A N 1
ATOM 976 C CA . THR A 1 126 ? -15.656 -4.256 3.350 1.00 67.06 126 THR A CA 1
ATOM 977 C C . THR A 1 126 ? -15.005 -5.463 2.669 1.00 67.06 126 THR A C 1
ATOM 979 O O . THR A 1 126 ? -14.207 -5.289 1.754 1.00 67.06 126 THR A O 1
ATOM 982 N N . ASN A 1 127 ? -15.386 -6.688 3.053 1.00 66.94 127 ASN A N 1
ATOM 983 C CA . ASN A 1 127 ? -14.873 -7.899 2.404 1.00 66.94 127 ASN A CA 1
ATOM 984 C C . ASN A 1 127 ? -15.273 -7.986 0.927 1.00 66.94 127 ASN A C 1
ATOM 986 O O . ASN A 1 127 ? -14.469 -8.419 0.109 1.00 66.94 127 ASN A O 1
ATOM 990 N N . LEU A 1 128 ? -16.495 -7.587 0.565 1.00 68.12 128 LEU A N 1
ATOM 991 C CA . LEU A 1 128 ? -16.935 -7.603 -0.830 1.00 68.12 128 LEU A CA 1
ATOM 992 C C . LEU A 1 128 ? -16.094 -6.649 -1.693 1.00 68.12 128 LEU A C 1
ATOM 994 O O . LEU A 1 128 ? -15.635 -7.043 -2.760 1.00 68.12 128 LEU A O 1
ATOM 998 N N . THR A 1 129 ? -15.848 -5.430 -1.204 1.00 74.31 129 THR A N 1
ATOM 999 C CA . THR A 1 129 ? -15.033 -4.430 -1.907 1.00 74.31 129 THR A CA 1
ATOM 1000 C C . THR A 1 129 ? -13.598 -4.905 -2.114 1.00 74.31 129 THR A C 1
ATOM 1002 O O . THR A 1 129 ? -13.098 -4.796 -3.229 1.00 74.31 129 THR A O 1
ATOM 1005 N N . ILE A 1 130 ? -12.967 -5.481 -1.082 1.00 73.75 130 ILE A N 1
ATOM 1006 C CA . ILE A 1 130 ? -11.594 -6.006 -1.170 1.00 73.75 130 ILE A CA 1
ATOM 1007 C C . ILE A 1 130 ? -11.518 -7.155 -2.181 1.00 73.75 130 ILE A C 1
ATOM 1009 O O . ILE A 1 130 ? -10.639 -7.177 -3.032 1.00 73.75 130 ILE A O 1
ATOM 1013 N N . ASN A 1 131 ? -12.461 -8.100 -2.141 1.00 72.56 131 ASN A N 1
ATOM 1014 C CA . ASN A 1 131 ? -12.419 -9.241 -3.058 1.00 72.56 131 ASN A CA 1
ATOM 1015 C C . ASN A 1 131 ? -12.690 -8.861 -4.524 1.00 72.56 131 ASN A C 1
ATOM 1017 O O . ASN A 1 131 ? -12.312 -9.608 -5.424 1.00 72.56 131 ASN A O 1
ATOM 1021 N N . LEU A 1 132 ? -13.339 -7.724 -4.781 1.00 74.00 132 LEU A N 1
ATOM 1022 C CA . LEU A 1 132 ? -13.531 -7.228 -6.140 1.00 74.00 132 LEU A CA 1
ATOM 1023 C C . LEU A 1 132 ? -12.357 -6.375 -6.652 1.00 74.00 132 LEU A C 1
ATOM 1025 O O . LEU A 1 132 ? -12.300 -6.126 -7.854 1.00 74.00 132 LEU A O 1
ATOM 1029 N N . GLU A 1 133 ? -11.417 -5.964 -5.793 1.00 80.19 133 GLU A N 1
ATOM 1030 C CA . GLU A 1 133 ? -10.197 -5.236 -6.180 1.00 80.19 133 GLU A CA 1
ATOM 1031 C C . GLU A 1 133 ? -9.511 -5.812 -7.434 1.00 80.19 133 GLU A C 1
ATOM 1033 O O . GLU A 1 133 ? -9.354 -5.062 -8.404 1.00 80.19 133 GLU A O 1
ATOM 1038 N N . PRO A 1 134 ? -9.193 -7.124 -7.503 1.00 73.44 134 PRO A N 1
ATOM 1039 C CA . PRO A 1 134 ? -8.581 -7.704 -8.697 1.00 73.44 134 PRO A CA 1
ATOM 1040 C C . PRO A 1 134 ? -9.469 -7.582 -9.941 1.00 73.44 134 PRO A C 1
ATOM 1042 O O . PRO A 1 134 ? -8.962 -7.326 -11.027 1.00 73.44 134 PRO A O 1
ATOM 1045 N N . VAL A 1 135 ? -10.792 -7.707 -9.804 1.00 78.50 135 VAL A N 1
ATOM 1046 C CA . VAL A 1 135 ? -11.724 -7.622 -10.938 1.00 78.50 135 VAL A CA 1
ATOM 1047 C C . VAL A 1 135 ? -11.745 -6.213 -11.518 1.00 78.50 135 VAL A C 1
ATOM 1049 O O . VAL A 1 135 ? -11.598 -6.049 -12.728 1.00 78.50 135 VAL A O 1
ATOM 1052 N N . TYR A 1 136 ? -11.925 -5.186 -10.682 1.00 83.56 136 TYR A N 1
ATOM 1053 C CA . TYR A 1 136 ? -11.969 -3.816 -11.194 1.00 83.56 136 TYR A CA 1
ATOM 1054 C C . TYR A 1 136 ? -10.613 -3.387 -11.747 1.00 83.56 136 TYR A C 1
ATOM 1056 O O . TYR A 1 136 ? -10.583 -2.716 -12.771 1.00 83.56 136 TYR A O 1
ATOM 1064 N N . GLY A 1 137 ? -9.509 -3.778 -11.096 1.00 82.31 137 GLY A N 1
ATOM 1065 C CA . GLY A 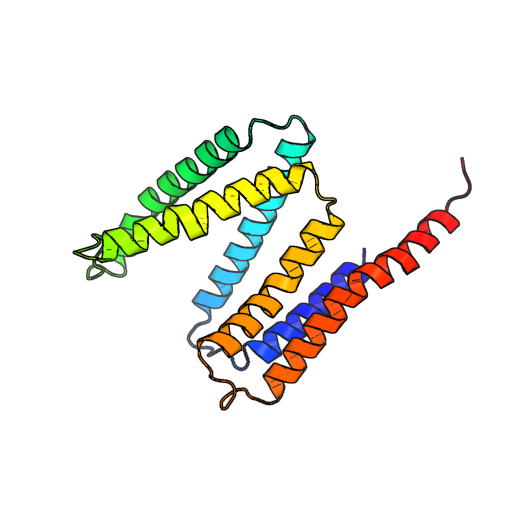1 137 ? -8.159 -3.473 -11.571 1.00 82.31 137 GLY A CA 1
ATOM 1066 C C . GLY A 1 137 ? -7.925 -4.023 -12.975 1.00 82.31 137 GLY A C 1
ATOM 1067 O O . GLY A 1 137 ? -7.488 -3.297 -13.866 1.00 82.31 137 GLY A O 1
ATOM 1068 N N . VAL A 1 138 ? -8.325 -5.273 -13.195 1.00 76.44 138 VAL A N 1
ATOM 1069 C CA . VAL A 1 138 ? -8.254 -5.939 -14.495 1.00 76.44 138 VAL A CA 1
ATOM 1070 C C . VAL A 1 138 ? -9.152 -5.269 -15.546 1.00 76.44 138 VAL A C 1
ATOM 1072 O O . VAL A 1 138 ? -8.704 -4.998 -16.659 1.00 76.44 138 VAL A O 1
ATOM 1075 N N . LEU A 1 139 ? -10.407 -4.956 -15.206 1.00 79.50 139 LEU A N 1
ATOM 1076 C CA . LEU A 1 139 ? -11.331 -4.280 -16.126 1.00 79.50 139 LEU A CA 1
ATOM 1077 C C . LEU A 1 139 ? -10.833 -2.885 -16.521 1.00 79.50 139 LEU A C 1
ATOM 1079 O O . LEU A 1 139 ? -10.938 -2.492 -17.683 1.00 79.50 139 LEU A O 1
ATOM 1083 N N . LEU A 1 140 ? -10.290 -2.137 -15.560 1.00 82.94 140 LEU A N 1
ATOM 1084 C CA . LEU A 1 140 ? -9.769 -0.795 -15.784 1.00 82.94 140 LEU A CA 1
ATOM 1085 C C . LEU A 1 140 ? -8.504 -0.837 -16.650 1.00 82.94 140 LEU A C 1
ATOM 1087 O O . LEU A 1 140 ? -8.369 -0.015 -17.555 1.00 82.94 140 LEU A O 1
ATOM 1091 N N . ALA A 1 141 ? -7.626 -1.823 -16.429 1.00 80.31 141 ALA A N 1
ATOM 1092 C CA . ALA A 1 141 ? -6.464 -2.059 -17.279 1.00 80.31 141 ALA A CA 1
ATOM 1093 C C . ALA A 1 141 ? -6.882 -2.362 -18.728 1.00 80.31 141 ALA A C 1
ATOM 1095 O O . ALA A 1 141 ? -6.425 -1.685 -19.647 1.00 80.31 141 ALA A O 1
ATOM 1096 N N . ALA A 1 142 ? -7.828 -3.285 -18.930 1.00 75.81 142 ALA A N 1
ATOM 1097 C CA . ALA A 1 142 ? -8.342 -3.614 -20.260 1.00 75.81 142 ALA A CA 1
ATOM 1098 C C . ALA A 1 142 ? -8.972 -2.398 -20.971 1.00 75.81 142 ALA A C 1
ATOM 1100 O O . ALA A 1 142 ? -8.751 -2.193 -22.164 1.00 75.81 142 ALA A O 1
ATOM 1101 N N . LEU A 1 143 ? -9.723 -1.558 -20.246 1.00 80.50 143 LEU A N 1
ATOM 1102 C CA . LEU A 1 143 ? -10.368 -0.364 -20.804 1.00 80.50 143 LEU A CA 1
ATOM 1103 C C . LEU A 1 143 ? -9.356 0.728 -21.196 1.00 80.50 143 LEU A C 1
ATOM 1105 O O . LEU A 1 143 ? -9.494 1.340 -22.255 1.00 80.50 143 LEU A O 1
ATOM 1109 N N . ILE A 1 144 ? -8.375 1.005 -20.330 1.00 82.75 144 ILE A N 1
ATOM 1110 C CA . ILE A 1 144 ? -7.432 2.121 -20.499 1.00 82.75 144 ILE A CA 1
ATOM 1111 C C . ILE A 1 144 ? -6.319 1.762 -21.482 1.00 82.75 144 ILE A C 1
ATOM 1113 O O . ILE A 1 144 ? -6.035 2.549 -22.385 1.00 82.75 144 ILE A O 1
ATOM 1117 N N . PHE A 1 145 ? -5.699 0.590 -21.323 1.00 77.88 145 PHE A N 1
ATOM 1118 C CA . PHE A 1 145 ? -4.570 0.174 -22.158 1.00 77.88 145 PHE A CA 1
ATOM 1119 C C . PHE A 1 145 ? -5.014 -0.412 -23.501 1.00 77.88 145 PHE A C 1
ATOM 1121 O O . PHE A 1 145 ? -4.201 -0.487 -24.417 1.00 77.88 145 PHE A O 1
ATOM 1128 N N . ARG A 1 146 ? -6.308 -0.749 -23.653 1.00 69.38 146 ARG A N 1
ATOM 1129 C CA . ARG A 1 146 ? -6.883 -1.332 -24.881 1.00 69.38 146 ARG A CA 1
ATOM 1130 C C . ARG A 1 146 ? -6.061 -2.524 -25.386 1.00 69.38 146 ARG A C 1
ATOM 1132 O O . ARG A 1 146 ? -5.895 -2.719 -26.586 1.00 69.38 146 ARG A O 1
ATOM 1139 N N . GLU A 1 147 ? -5.555 -3.318 -24.446 1.00 63.03 147 GLU A N 1
ATOM 1140 C CA . GLU A 1 147 ? -4.931 -4.623 -24.691 1.00 63.03 147 GLU A CA 1
ATOM 1141 C C . GLU A 1 147 ? -5.999 -5.723 -24.825 1.00 63.03 147 GLU A C 1
ATOM 1143 O O . GLU A 1 147 ? -5.733 -6.897 -24.599 1.00 63.03 147 GLU A O 1
ATOM 1148 N N . ASP A 1 148 ? -7.226 -5.377 -25.235 1.00 58.50 148 ASP A N 1
ATOM 1149 C CA . ASP A 1 148 ? -8.346 -6.310 -25.415 1.00 58.50 148 ASP A CA 1
ATOM 1150 C C . ASP A 1 148 ? -8.049 -7.440 -26.415 1.00 58.50 148 ASP A C 1
ATOM 1152 O O . ASP A 1 148 ? -8.783 -8.425 -26.473 1.00 58.50 148 ASP A O 1
ATOM 1156 N N . LYS A 1 149 ? -6.965 -7.307 -27.186 1.00 53.19 149 LYS A N 1
ATOM 1157 C CA . LYS A 1 149 ? -6.556 -8.230 -28.247 1.00 53.19 149 LYS A CA 1
ATOM 1158 C C . LYS A 1 149 ? -5.493 -9.254 -27.848 1.00 53.19 149 LYS A C 1
ATOM 1160 O O . LYS A 1 149 ? -5.356 -10.229 -28.578 1.00 53.19 149 LYS A O 1
ATOM 1165 N N . ASP A 1 150 ? -4.811 -9.078 -26.715 1.00 57.38 150 ASP A N 1
ATOM 1166 C CA . ASP A 1 150 ? -3.742 -9.983 -26.247 1.00 57.38 150 ASP A CA 1
ATOM 1167 C C . ASP A 1 150 ? -4.147 -10.800 -25.004 1.00 57.38 150 ASP A C 1
ATOM 1169 O O . ASP A 1 150 ? -3.329 -11.484 -24.388 1.00 57.38 150 ASP A O 1
ATOM 1173 N N . LEU A 1 151 ? -5.428 -10.755 -24.622 1.00 66.31 151 LEU A N 1
ATOM 1174 C CA . LEU A 1 151 ? -5.943 -11.475 -23.460 1.00 66.31 151 LEU A CA 1
ATOM 1175 C C . LEU A 1 151 ? -6.193 -12.950 -23.802 1.00 66.31 151 LEU A C 1
ATOM 1177 O O . LEU A 1 151 ? -7.076 -13.288 -24.593 1.00 66.31 151 LEU A O 1
ATOM 1181 N N . ASP A 1 152 ? -5.422 -13.831 -23.167 1.00 71.00 152 ASP A N 1
ATOM 1182 C CA . ASP A 1 152 ? -5.556 -15.281 -23.299 1.00 71.00 152 ASP A CA 1
ATOM 1183 C C . ASP A 1 152 ? -6.959 -15.765 -22.861 1.00 71.00 152 ASP A C 1
ATOM 1185 O O . ASP A 1 152 ? -7.538 -15.225 -21.913 1.00 71.00 152 ASP A O 1
ATOM 1189 N N . PRO A 1 153 ? -7.540 -16.811 -23.480 1.00 78.88 153 PRO A N 1
ATOM 1190 C CA . PRO A 1 153 ? -8.813 -17.382 -23.035 1.00 78.88 153 PRO A CA 1
ATOM 1191 C C . PRO A 1 153 ? -8.851 -17.749 -21.539 1.00 78.88 153 PRO A C 1
ATOM 1193 O O . PRO A 1 153 ? -9.911 -17.656 -20.910 1.00 78.88 153 PRO A O 1
ATOM 1196 N N . GLY A 1 154 ? -7.708 -18.126 -20.947 1.00 79.44 154 GLY A N 1
ATOM 1197 C CA . GLY A 1 154 ? -7.577 -18.414 -19.518 1.00 79.44 154 GLY A CA 1
ATOM 1198 C C . GLY A 1 154 ? -7.884 -17.213 -18.621 1.00 79.44 154 GLY A C 1
ATOM 1199 O O . GLY A 1 154 ? -8.509 -17.373 -17.571 1.00 79.44 154 GLY A O 1
ATOM 1200 N N . PHE A 1 155 ? -7.562 -16.001 -19.069 1.00 79.31 155 PHE A N 1
ATOM 1201 C CA . PHE A 1 155 ? -7.855 -14.772 -18.339 1.00 79.31 155 PHE A CA 1
ATOM 1202 C C . PHE A 1 155 ? -9.365 -14.550 -18.179 1.00 79.31 155 PHE A C 1
ATOM 1204 O O . PHE A 1 155 ? -9.839 -14.281 -17.072 1.00 79.31 155 PHE A O 1
ATOM 1211 N N . TYR A 1 156 ? -10.148 -14.727 -19.251 1.00 82.25 156 TYR A N 1
ATOM 1212 C CA . TYR A 1 156 ? -11.606 -14.563 -19.198 1.00 82.25 156 TYR A CA 1
ATOM 1213 C C . TYR A 1 156 ? -12.253 -15.576 -18.251 1.00 82.25 156 TYR A C 1
ATOM 1215 O O . TYR A 1 156 ? -13.159 -15.228 -17.488 1.00 82.25 156 TYR A O 1
ATOM 1223 N N . LEU A 1 157 ? -11.761 -16.819 -18.261 1.00 86.44 157 LEU A N 1
ATOM 1224 C CA . LEU A 1 157 ? -12.213 -17.856 -17.339 1.00 86.44 157 LEU A CA 1
ATOM 1225 C C . LEU A 1 157 ? -11.857 -17.508 -15.885 1.00 86.44 157 LEU A C 1
ATOM 1227 O O . LEU A 1 157 ? -12.696 -17.661 -14.998 1.00 86.44 157 LEU A O 1
ATOM 1231 N N . GLY A 1 158 ? -10.653 -16.988 -15.643 1.00 85.81 158 GLY A N 1
ATOM 1232 C CA . GLY A 1 158 ? -10.220 -16.523 -14.328 1.00 85.81 158 GLY A CA 1
ATOM 1233 C C . GLY A 1 158 ? -11.100 -15.396 -13.779 1.00 85.81 158 GLY A C 1
ATOM 1234 O O . GLY A 1 158 ? -11.603 -15.501 -12.659 1.00 85.81 158 GLY A O 1
ATOM 1235 N N . VAL A 1 159 ? -11.382 -14.365 -14.586 1.00 83.50 159 VAL A N 1
ATOM 1236 C CA . VAL A 1 159 ? -12.290 -13.262 -14.211 1.00 83.50 159 VAL A CA 1
ATOM 1237 C C . VAL A 1 159 ? -13.689 -13.784 -13.883 1.00 83.50 159 VAL A C 1
ATOM 1239 O O . VAL A 1 159 ? -14.272 -13.400 -12.867 1.00 83.50 159 VAL A O 1
ATOM 1242 N N . LEU A 1 160 ? -14.221 -14.694 -14.703 1.00 87.12 160 LEU A N 1
ATOM 1243 C CA . LEU A 1 160 ? -15.528 -15.309 -14.484 1.00 87.12 160 LEU A CA 1
ATOM 1244 C C . LEU A 1 160 ? -15.577 -16.072 -13.147 1.00 87.12 160 LEU A C 1
ATOM 1246 O O . LEU A 1 160 ? -16.525 -15.903 -12.379 1.00 87.12 160 LEU A O 1
ATOM 1250 N N . ILE A 1 161 ? -14.544 -16.863 -12.836 1.00 87.12 161 ILE A N 1
ATOM 1251 C CA . ILE A 1 161 ? -14.426 -17.600 -11.567 1.00 87.12 161 ILE A CA 1
ATOM 1252 C C . ILE A 1 161 ? -14.408 -16.640 -10.373 1.00 87.12 161 ILE A C 1
ATOM 1254 O O . ILE A 1 161 ? -15.144 -16.861 -9.407 1.00 87.12 161 ILE A O 1
ATOM 1258 N N . ILE A 1 162 ? -13.614 -15.564 -10.438 1.00 84.88 162 ILE A N 1
ATOM 1259 C CA . ILE A 1 162 ? -13.545 -14.566 -9.362 1.00 84.88 162 ILE A CA 1
ATOM 1260 C C . ILE A 1 162 ? -14.921 -13.921 -9.169 1.00 84.88 162 ILE A C 1
ATOM 1262 O O . ILE A 1 162 ? -15.429 -13.899 -8.050 1.00 84.88 162 ILE A O 1
ATOM 1266 N N . LEU A 1 163 ? -15.578 -13.472 -10.243 1.00 84.56 163 LEU A N 1
ATOM 1267 C CA . LEU A 1 163 ? -16.918 -12.882 -10.172 1.00 84.56 163 LEU A CA 1
ATOM 1268 C C . LEU A 1 163 ? -17.927 -13.823 -9.501 1.00 84.56 163 LEU A C 1
ATOM 1270 O O . LEU A 1 163 ? -18.636 -13.412 -8.579 1.00 84.56 163 LEU A O 1
ATOM 1274 N N . PHE A 1 164 ? -17.964 -15.096 -9.905 1.00 86.12 164 PHE A N 1
ATOM 1275 C CA . PHE A 1 164 ? -18.852 -16.083 -9.292 1.00 86.12 164 PHE A CA 1
ATOM 1276 C C . PHE A 1 164 ? -18.556 -16.300 -7.809 1.00 86.12 164 PHE A C 1
ATOM 1278 O O . PHE A 1 164 ? -19.490 -16.369 -7.008 1.00 86.12 164 PHE A O 1
ATOM 1285 N N . ALA A 1 165 ? -17.284 -16.372 -7.417 1.00 83.69 165 ALA A N 1
ATOM 1286 C CA . ALA A 1 165 ? -16.912 -16.541 -6.019 1.00 83.69 165 ALA A CA 1
ATOM 1287 C C . ALA A 1 165 ? -17.312 -15.322 -5.170 1.00 83.69 165 ALA A C 1
ATOM 1289 O O . ALA A 1 165 ? -17.890 -15.478 -4.089 1.00 83.69 165 ALA A O 1
ATOM 1290 N N . VAL A 1 166 ? -17.080 -14.105 -5.673 1.00 79.69 166 VAL A N 1
ATOM 1291 C CA . VAL A 1 166 ? -17.375 -12.881 -4.921 1.00 79.69 166 VAL A CA 1
ATOM 1292 C C . VAL A 1 166 ? -18.875 -12.637 -4.776 1.00 79.69 166 VAL A C 1
ATOM 1294 O O . VAL A 1 166 ? -19.331 -12.322 -3.677 1.00 79.69 166 VAL A O 1
ATOM 1297 N N . PHE A 1 167 ? -19.669 -12.848 -5.828 1.00 81.38 167 PHE A N 1
ATOM 1298 C CA . PHE A 1 167 ? -21.131 -12.756 -5.734 1.00 81.38 167 PHE A CA 1
ATOM 1299 C C . PHE A 1 167 ? -21.765 -13.956 -5.011 1.00 81.38 167 PHE A C 1
ATOM 1301 O O . PHE A 1 167 ? -22.807 -13.812 -4.364 1.00 81.38 167 PHE A O 1
ATOM 1308 N N . GLY A 1 168 ? -21.126 -15.127 -5.055 1.00 79.25 168 GLY A N 1
ATOM 1309 C CA . GLY A 1 168 ? -21.548 -16.327 -4.334 1.00 79.25 168 GLY A CA 1
ATOM 1310 C C . GLY A 1 168 ? -21.371 -16.216 -2.818 1.00 79.25 168 GLY A C 1
ATOM 1311 O O . GLY A 1 168 ? -22.215 -16.705 -2.065 1.00 79.25 168 GLY A O 1
ATOM 1312 N N . HIS A 1 169 ? -20.332 -15.516 -2.349 1.00 75.81 169 HIS A N 1
ATOM 1313 C CA . HIS A 1 169 ? -20.057 -15.296 -0.925 1.00 75.81 169 HIS A CA 1
ATOM 1314 C C . HIS A 1 169 ? -21.252 -14.712 -0.122 1.00 75.81 169 HIS A C 1
ATOM 1316 O O . HIS A 1 169 ? -21.640 -15.320 0.884 1.00 75.81 169 HIS A O 1
ATOM 1322 N N . PRO A 1 170 ? -21.906 -13.603 -0.545 1.00 72.44 170 PRO A N 1
ATOM 1323 C CA . PRO A 1 170 ? -23.165 -13.106 0.021 1.00 72.44 170 PRO A CA 1
ATOM 1324 C C . PRO A 1 170 ? -24.256 -14.166 0.182 1.00 72.44 170 PRO A C 1
ATOM 1326 O O . PRO A 1 170 ? -24.909 -14.256 1.226 1.00 72.44 170 PRO A O 1
ATOM 1329 N N . LEU A 1 171 ? -24.469 -14.950 -0.875 1.00 73.81 171 LEU A N 1
ATOM 1330 C CA . LEU A 1 171 ? -25.572 -15.896 -0.982 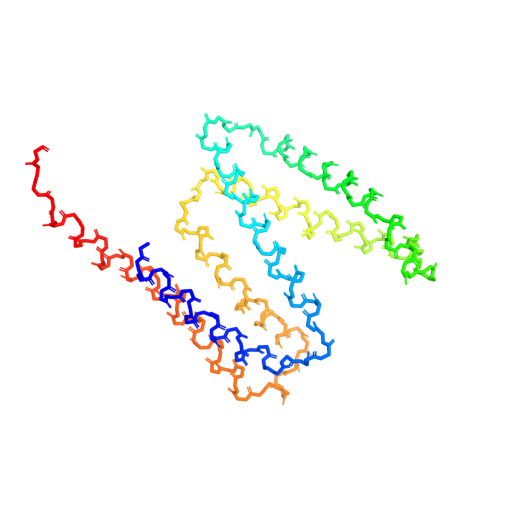1.00 73.81 171 LEU A CA 1
ATOM 1331 C C . LEU A 1 171 ? -25.328 -17.106 -0.083 1.00 73.81 171 LEU A C 1
ATOM 1333 O O . LEU A 1 171 ? -26.220 -17.483 0.677 1.00 73.81 171 LEU A O 1
ATOM 1337 N N . LEU A 1 172 ? -24.104 -17.647 -0.081 1.00 72.38 172 LEU A N 1
ATOM 1338 C CA . LEU A 1 172 ? -23.712 -18.731 0.820 1.00 72.38 172 LEU A CA 1
ATOM 1339 C C . LEU A 1 172 ? -23.787 -18.298 2.283 1.00 72.38 172 LEU A C 1
ATOM 1341 O O . LEU A 1 172 ? -24.322 -19.040 3.104 1.00 72.38 172 LEU A O 1
ATOM 1345 N N . LYS A 1 173 ? -23.330 -17.085 2.617 1.00 70.88 173 LYS A N 1
ATOM 1346 C CA . LYS A 1 173 ? -23.437 -16.559 3.984 1.00 70.88 173 LYS A CA 1
ATOM 1347 C C . LYS A 1 173 ? -24.893 -16.466 4.445 1.00 70.88 173 LYS A C 1
ATOM 1349 O O . LYS A 1 173 ? -25.191 -16.813 5.585 1.00 70.88 173 LYS A O 1
ATOM 1354 N N . LYS A 1 174 ? -25.807 -16.031 3.571 1.00 73.88 174 LYS A N 1
ATOM 1355 C CA . LYS A 1 174 ? -27.247 -15.974 3.870 1.00 73.88 174 LYS A CA 1
ATOM 1356 C C . LYS A 1 174 ? -27.859 -17.370 4.028 1.00 73.88 174 LYS A C 1
ATOM 1358 O O . LYS A 1 174 ? -28.689 -17.564 4.911 1.00 73.88 174 LYS A O 1
ATOM 1363 N N . TYR A 1 175 ? -27.453 -18.329 3.198 1.00 69.38 175 TYR A N 1
ATOM 1364 C CA . TYR A 1 175 ? -27.992 -19.690 3.212 1.00 69.38 175 TYR A CA 1
ATOM 1365 C C . TYR A 1 175 ? -27.492 -20.500 4.420 1.00 69.38 175 TYR A C 1
ATOM 1367 O O . TYR A 1 175 ? -28.289 -21.103 5.131 1.00 69.38 175 TYR A O 1
ATOM 1375 N N . PHE A 1 176 ? -26.190 -20.448 4.720 1.00 63.59 176 PHE A N 1
ATOM 1376 C CA . PHE A 1 176 ? -25.589 -21.169 5.849 1.00 63.59 176 PHE A CA 1
ATOM 1377 C C . PHE A 1 176 ? -25.734 -20.435 7.190 1.00 63.59 176 PHE A C 1
ATOM 1379 O O . PHE A 1 176 ? -25.918 -21.086 8.214 1.00 63.59 176 PHE A O 1
ATOM 1386 N N . GLY A 1 177 ? -25.764 -19.097 7.208 1.00 55.59 177 GLY A N 1
ATOM 1387 C CA . GLY A 1 177 ? -26.042 -18.322 8.427 1.00 55.59 177 GLY A CA 1
ATOM 1388 C C . GLY A 1 177 ? -27.477 -18.479 8.949 1.00 55.59 177 GLY A C 1
ATOM 1389 O O . GLY A 1 177 ? -27.720 -18.313 10.144 1.00 55.59 177 GLY A O 1
ATOM 1390 N N . LYS A 1 178 ? -28.421 -18.860 8.076 1.00 49.97 178 LYS A N 1
ATOM 1391 C CA . LYS A 1 178 ? -29.793 -19.232 8.455 1.00 49.97 178 LYS A CA 1
ATOM 1392 C C . LYS A 1 178 ? -29.864 -20.613 9.129 1.00 49.97 178 LYS A C 1
ATOM 1394 O O . LYS A 1 178 ? -30.744 -20.838 9.952 1.00 49.97 178 LYS A O 1
ATOM 1399 N N . ASN A 1 179 ? -28.921 -21.513 8.841 1.00 46.59 179 ASN A N 1
ATOM 1400 C CA . ASN A 1 179 ? -28.891 -22.854 9.435 1.00 46.59 179 ASN A CA 1
ATOM 1401 C C . ASN A 1 179 ? -28.245 -22.875 10.833 1.00 46.59 179 ASN A C 1
ATOM 1403 O O . ASN A 1 179 ? -28.617 -23.704 11.653 1.00 46.59 179 ASN A O 1
ATOM 1407 N N . GLU A 1 180 ? -27.348 -21.936 11.155 1.00 47.44 180 GLU A N 1
ATOM 1408 C CA . GLU A 1 180 ? -26.802 -21.789 12.520 1.00 47.44 180 GLU A CA 1
ATOM 1409 C C . GLU A 1 180 ? -27.805 -21.173 13.509 1.00 47.44 180 GLU A C 1
ATOM 1411 O O . GLU A 1 180 ? -27.757 -21.475 14.696 1.00 47.44 180 GLU A O 1
ATOM 1416 N N . THR A 1 181 ? -28.755 -20.360 13.037 1.00 45.69 181 THR A N 1
ATOM 1417 C CA . THR A 1 181 ? -29.863 -19.852 13.873 1.00 45.69 181 THR A CA 1
ATOM 1418 C C . THR A 1 181 ? -31.002 -20.862 14.036 1.00 45.69 181 THR A C 1
ATOM 1420 O O . THR A 1 181 ? -31.781 -20.743 14.974 1.00 45.69 181 THR A O 1
ATOM 1423 N N . ALA A 1 182 ? -31.079 -21.885 13.180 1.00 46.47 182 ALA A N 1
ATOM 1424 C CA . ALA A 1 182 ? -32.032 -22.989 13.311 1.00 46.47 182 ALA A CA 1
ATOM 1425 C C . ALA A 1 182 ? -31.516 -24.151 14.189 1.00 46.47 182 ALA A C 1
ATOM 1427 O O . ALA A 1 182 ? -32.281 -25.061 14.497 1.00 46.47 182 ALA A O 1
ATOM 1428 N N . GLY A 1 183 ? -30.235 -24.133 14.580 1.00 40.25 183 GLY A N 1
ATOM 1429 C CA . GLY A 1 183 ? -29.579 -25.211 15.330 1.00 40.25 183 GLY A CA 1
ATOM 1430 C C . GLY A 1 183 ? -29.380 -24.959 16.826 1.00 40.25 183 GLY A C 1
ATOM 1431 O O . GLY A 1 183 ? -28.850 -25.837 17.498 1.00 40.25 183 GLY A O 1
ATOM 1432 N N . ASN A 1 184 ? -29.784 -23.801 17.357 1.00 40.34 184 ASN A N 1
ATOM 1433 C CA . ASN A 1 184 ? -29.700 -23.529 18.792 1.00 40.34 184 ASN A CA 1
ATOM 1434 C C . ASN A 1 184 ? -31.080 -23.131 19.340 1.00 40.34 184 ASN A C 1
ATOM 1436 O O . ASN A 1 184 ? -31.416 -21.942 19.335 1.00 40.34 184 ASN A O 1
ATOM 1440 N N . PRO A 1 185 ? -31.923 -24.090 19.774 1.00 40.72 185 PRO A N 1
ATOM 1441 C CA . PRO A 1 185 ? -33.005 -23.745 20.673 1.00 40.72 185 PRO A CA 1
ATOM 1442 C C . PRO A 1 185 ? -32.375 -23.264 21.984 1.00 40.72 185 PRO A C 1
ATOM 1444 O O . PRO A 1 185 ? -31.485 -23.902 22.536 1.00 40.72 185 PRO A O 1
ATOM 1447 N N . VAL A 1 186 ? -32.831 -22.094 22.414 1.00 45.88 186 VAL A N 1
ATOM 1448 C CA . VAL A 1 186 ? -32.555 -21.436 23.692 1.00 45.88 186 VAL A CA 1
ATOM 1449 C C . VAL A 1 186 ? -32.313 -22.428 24.834 1.00 45.88 186 VAL A C 1
ATOM 1451 O O . VAL A 1 186 ? -33.216 -23.198 25.154 1.00 45.88 186 VAL A O 1
ATOM 1454 N N . THR A 1 187 ? -31.166 -22.293 25.502 1.00 37.34 187 THR A N 1
ATOM 1455 C CA . THR A 1 187 ? -31.043 -22.322 26.971 1.00 37.34 187 THR A CA 1
ATOM 1456 C C . THR A 1 187 ? -29.904 -21.412 27.391 1.00 37.34 187 THR A C 1
ATOM 1458 O O . THR A 1 187 ? -28.791 -21.616 26.853 1.00 37.34 187 THR A O 1
#

Radius of gyration: 20.64 Å; chains: 1; bounding box: 57×43×55 Å

pLDDT: mean 80.05, std 12.12, range [37.34, 95.56]

Foldseek 3Di:
DVLVVVLVVLLVLLVCLQVDDDDPVCVVVVVVVVVVVVVVVVVVVVLLVCCVVPNDQLVVVLVVVVVVVVVVVVVCVVVVCVVPVPDDPDDDDCSVVVVVCCCVVVPPVVSSVLSVCSNPPDPLVVVLVVLCVVVVVVVVCCVPVVVVPVRDPSNVVSSVSSVCSSVVVVVVCVVVVVVVVVPDDDD